Protein 4CII (pdb70)

B-factor: mean 51.67, std 24.09, range [17.94, 152.28]

Radius of gyration: 44.91 Å; Cα contacts (8 Å, |Δi|>4): 65; chains: 1; bounding box: 32×26×159 Å

Organism: Helicobacter pylori (strain ATCC 700392 / 26695) (NCBI:txid85962)

Sequence (180 aa):
GEEDALNIKKAAIALRGDLALLKANFEANELLFFISEDVIFKTYMSSPEELLLTYMKINPLDQNTAEQQCGISDKVLVLYCEGKLKIEQEKQNIRERLETSLKAYQSNIGGTASSLITASQTLVEESLKNKNFIKGIRKLMLAHNKVFLNYLEEELDALERSLEQSKRQYLQERQSSKIIVKLEH

Solvent-accessible surface area: 14602 Å² total; per-residue (Å²): 78,140,102,47,62,69,54,44,126,122,15,50,101,50,20,181,33,22,81,54,104,14,120,56,16,102,92,59,32,97,132,26,110,119,60,15,78,86,34,103,165,63,34,32,57,27,87,112,90,14,32,74,59,0,142,126,58,87,24,80,148,93,28,19,123,115,103,3,58,72,117,70,170,85,90,31,30,117,31,5,3,135,44,49,68,63,95,26,93,82,44,63,122,99,114,104,115,89,17,108,151,35,88,127,79,24,47,44,39,9,57,72,42,70,90,58,10,109,75,42,50,83,34,56,130,66,129,102,143,95,121,32,100,170,124,108,116,109,46,94,58,146,73,131,113,76,124,104,91,96,106,67,46,112,116,152,71,121,85,98,67,107,146,78,122,72,106,112,104,116,59,61,116,97,88,72,154,132,129,192

Nearest PDB structures (foldseek):
  4cii-assembly1_A-2  TM=1.006E+00  e=3.122E-23  Helicobacter pylori 26695
  3zcj-assembly1_A  TM=6.634E-01  e=3.460E-18  Helicobacter pylori 26695
  4yvm-assembly2_B  TM=6.633E-01  e=1.668E-17  Helicobacter pylori
  4yvm-assembly1_A  TM=6.569E-01  e=5.941E-17  Helicobacter pylori
  3zcj-assembly5_E  TM=6.595E-01  e=9.640E-17  Helicobacter pylori 26695

InterPro domains:
  IPR054370 T4SS protein CagL-like [PF22450] (16-237)

Structure (mmCIF, N/CA/C/O backbone):
data_4CII
#
_entry.id   4CII
#
_cell.length_a   61.841
_cell.length_b   61.84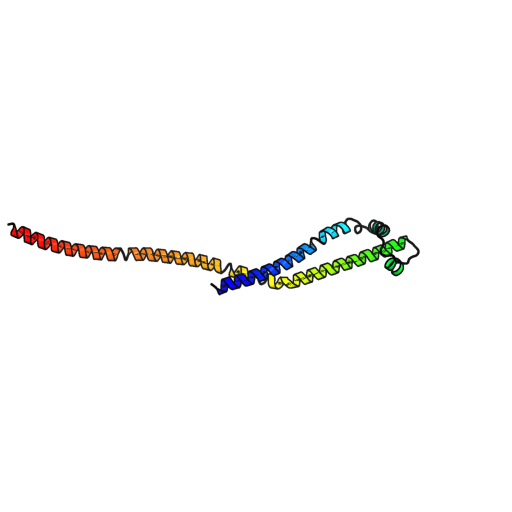1
_cell.length_c   244.499
_cell.angle_alpha   90.00
_cell.angle_beta   90.00
_cell.angle_gamma   120.00
#
_symmetry.space_group_name_H-M   'P 65 2 2'
#
loop_
_entity.id
_entity.type
_entity.pdbx_description
1 polymer 'CAG PATHOGENICITY ISLAND PROTEIN (CAG18)'
2 non-polymer (4R)-2-METHYLPENTANE-2,4-DIOL
3 water water
#
loop_
_atom_site.group_PDB
_atom_site.id
_atom_site.type_symbol
_atom_site.label_atom_id
_atom_site.label_alt_id
_atom_site.label_comp_id
_atom_site.label_asym_id
_atom_site.label_entity_id
_atom_site.label_seq_id
_atom_site.pdbx_PDB_ins_code
_atom_site.Cartn_x
_atom_site.Cartn_y
_atom_site.Cartn_z
_atom_site.occupancy
_atom_site.B_iso_or_equiv
_atom_site.auth_seq_id
_atom_site.auth_comp_id
_atom_site.auth_asym_id
_atom_site.auth_atom_id
_ato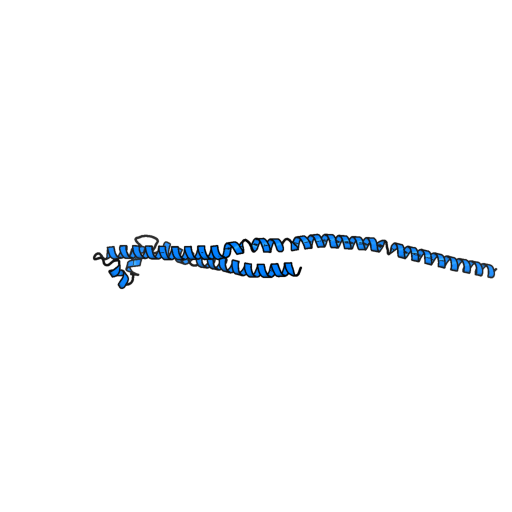m_site.pdbx_PDB_model_num
ATOM 1 N N . GLY A 1 41 ? 29.998 -22.583 48.372 1.00 101.64 61 GLY A N 1
ATOM 2 C CA . GLY A 1 41 ? 30.141 -21.165 48.651 1.00 101.78 61 GLY A CA 1
ATOM 3 C C . GLY A 1 41 ? 30.805 -20.435 47.498 1.00 94.77 61 GLY A C 1
ATOM 4 O O . GLY A 1 41 ? 30.153 -20.130 46.493 1.00 83.60 61 GLY A O 1
ATOM 5 N N . GLU A 1 42 ? 32.100 -20.151 47.653 1.00 94.45 62 GLU A N 1
ATOM 6 C CA . GLU A 1 42 ? 32.897 -19.527 46.597 1.00 92.45 62 GLU A CA 1
ATOM 7 C C . GLU A 1 42 ? 32.814 -20.329 45.298 1.00 84.90 62 GLU A C 1
ATOM 8 O O . GLU A 1 42 ? 32.493 -19.771 44.232 1.00 83.56 62 GLU A O 1
ATOM 14 N N . GLU A 1 43 ? 33.086 -21.631 45.381 1.00 78.04 63 GLU A N 1
ATOM 15 C CA . GLU A 1 43 ? 33.028 -22.502 44.198 1.00 81.51 63 GLU A CA 1
ATOM 16 C C . GLU A 1 43 ? 31.652 -22.485 43.500 1.00 78.06 63 GLU A C 1
ATOM 17 O O . GLU A 1 43 ? 31.560 -22.292 42.266 1.00 65.04 63 GLU A O 1
ATOM 23 N N . ASP A 1 44 ? 30.589 -22.668 44.286 1.00 68.53 64 ASP A N 1
ATOM 24 C CA . ASP A 1 44 ? 29.227 -22.717 43.747 1.00 69.99 64 ASP A CA 1
ATOM 25 C C . ASP A 1 44 ? 28.824 -21.406 43.052 1.00 63.03 64 ASP A C 1
ATOM 26 O O . ASP A 1 44 ? 28.214 -21.429 41.996 1.00 59.48 64 ASP A O 1
ATOM 31 N N . ALA A 1 45 ? 29.154 -20.270 43.658 1.00 65.93 65 ALA A N 1
ATOM 32 C CA . ALA A 1 45 ? 28.816 -18.972 43.082 1.00 67.41 65 ALA A CA 1
ATOM 33 C C . ALA A 1 45 ? 29.655 -18.673 41.831 1.00 71.91 65 ALA A C 1
ATOM 34 O O . ALA A 1 45 ? 29.202 -17.986 40.913 1.00 58.64 65 ALA A O 1
ATOM 36 N N . LEU A 1 46 ? 30.876 -19.204 41.802 1.00 77.64 66 LEU A N 1
ATOM 37 C CA . LEU A 1 46 ? 31.777 -19.054 40.659 1.00 69.67 66 LEU A CA 1
ATOM 38 C C . LEU A 1 46 ? 31.311 -19.935 39.495 1.00 65.73 66 LEU A C 1
ATOM 39 O O . LEU A 1 46 ? 31.313 -19.515 38.324 1.00 63.25 66 LEU A O 1
ATOM 44 N N . ASN A 1 47 ? 30.916 -21.166 39.814 1.00 60.38 67 ASN A N 1
ATOM 45 C CA . ASN A 1 47 ? 30.368 -22.057 38.795 1.00 57.76 67 ASN A CA 1
ATOM 46 C C . ASN A 1 47 ? 29.051 -21.528 38.227 1.00 49.43 67 ASN A C 1
ATOM 47 O O . ASN A 1 47 ? 28.796 -21.678 37.039 1.00 46.80 67 ASN A O 1
ATOM 52 N N . ILE A 1 48 ? 28.211 -20.923 39.070 1.00 47.54 68 ILE A N 1
ATOM 53 C CA . ILE A 1 48 ? 27.001 -20.266 38.569 1.00 47.66 68 ILE A CA 1
ATOM 54 C C . ILE A 1 48 ? 27.354 -19.108 37.591 1.00 42.94 68 ILE A C 1
ATOM 55 O O . ILE A 1 48 ? 26.689 -18.932 36.579 1.00 41.07 68 ILE A O 1
ATOM 60 N N . LYS A 1 49 ? 28.420 -18.361 37.866 1.00 51.34 69 LYS A N 1
ATOM 61 C CA . LYS A 1 49 ? 28.804 -17.215 37.041 1.00 54.76 69 LYS A CA 1
ATOM 62 C C . LYS A 1 49 ? 29.366 -17.627 35.669 1.00 46.31 69 LYS A C 1
ATOM 63 O O . LYS A 1 49 ? 29.023 -17.034 34.643 1.00 44.08 69 LYS A O 1
ATOM 69 N N . LYS A 1 50 ? 30.228 -18.642 35.660 1.00 46.33 70 LYS A N 1
ATOM 70 C CA . LYS A 1 50 ? 30.771 -19.188 34.417 1.00 49.34 70 LYS A CA 1
ATOM 71 C C . LYS A 1 50 ? 29.659 -19.772 33.548 1.00 41.92 70 LYS A C 1
ATOM 72 O O . LYS A 1 50 ? 29.610 -19.533 32.352 1.00 45.09 70 LYS A O 1
ATOM 78 N N . ALA A 1 51 ? 28.774 -20.552 34.165 1.00 39.80 71 ALA A N 1
ATOM 79 C CA . ALA A 1 51 ? 27.694 -21.205 33.437 1.00 37.79 71 ALA A CA 1
ATOM 80 C C . ALA A 1 51 ? 26.689 -20.195 32.884 1.00 38.19 71 ALA A C 1
ATOM 81 O O . ALA A 1 51 ? 26.252 -20.322 31.739 1.00 31.51 71 ALA A O 1
ATOM 83 N N . ALA A 1 52 ? 26.354 -19.177 33.680 1.00 35.95 72 ALA A N 1
ATOM 84 C CA . ALA A 1 52 ? 25.427 -18.119 33.245 1.00 32.52 72 ALA A CA 1
ATOM 85 C C . ALA A 1 52 ? 25.911 -17.389 31.978 1.00 29.34 72 ALA A C 1
ATOM 86 O O . ALA A 1 52 ? 25.138 -17.144 31.056 1.00 33.79 72 ALA A O 1
ATOM 88 N N . ILE A 1 53 ? 27.188 -17.037 31.948 1.00 35.80 73 ILE A N 1
ATOM 89 C CA . ILE A 1 53 ? 27.741 -16.259 30.853 1.00 38.47 73 ILE A CA 1
ATOM 90 C C . ILE A 1 53 ? 27.865 -17.128 29.597 1.00 36.27 73 ILE A C 1
ATOM 91 O O . ILE A 1 53 ? 27.564 -16.680 28.487 1.00 36.74 73 ILE A O 1
ATOM 96 N N . ALA A 1 54 ? 28.277 -18.383 29.773 1.00 30.49 74 ALA A N 1
ATOM 97 C CA . ALA A 1 54 ? 28.347 -19.294 28.636 1.00 28.95 74 ALA A CA 1
ATOM 98 C C . ALA A 1 54 ? 26.938 -19.520 28.125 1.00 32.90 74 ALA A C 1
ATOM 99 O O . ALA A 1 54 ? 26.705 -19.569 26.924 1.00 27.91 74 ALA A O 1
ATOM 101 N N . LEU A 1 55 ? 25.983 -19.627 29.042 1.00 27.56 75 LEU A N 1
ATOM 102 C CA . LEU A 1 55 ? 24.618 -19.939 28.654 1.00 23.08 75 LEU A CA 1
ATOM 103 C C . LEU A 1 55 ? 23.986 -18.744 27.948 1.00 21.26 75 LEU A C 1
ATOM 104 O O . LEU A 1 55 ? 23.256 -18.913 26.988 1.00 24.75 75 LEU A O 1
ATOM 109 N N . ARG A 1 56 ? 24.282 -17.534 28.419 1.00 21.76 76 ARG A N 1
ATOM 110 C CA . ARG A 1 56 ? 23.798 -16.334 27.773 1.00 27.69 76 ARG A CA 1
ATOM 111 C C . ARG A 1 56 ? 24.281 -16.259 26.298 1.00 25.99 76 ARG A C 1
ATOM 112 O O . ARG A 1 56 ? 23.506 -15.900 25.416 1.00 28.11 76 ARG A O 1
ATOM 120 N N . GLY A 1 57 ? 25.560 -16.581 26.058 1.00 26.91 77 GLY A N 1
ATOM 121 C CA . GLY A 1 57 ? 26.116 -16.636 24.711 1.00 24.65 77 GLY A CA 1
ATOM 122 C C . GLY A 1 57 ? 25.370 -17.654 23.855 1.00 25.67 77 GLY A C 1
ATOM 123 O O . GLY A 1 57 ? 24.922 -17.340 22.742 1.00 27.77 77 GLY A O 1
ATOM 124 N N . ASP A 1 58 ? 25.226 -18.876 24.373 1.00 20.40 78 ASP A N 1
ATOM 125 C CA . ASP A 1 58 ? 24.483 -19.924 23.681 1.00 20.76 78 ASP A CA 1
ATOM 126 C C . ASP A 1 58 ? 23.091 -19.463 23.292 1.00 27.66 78 ASP A C 1
ATOM 127 O O . ASP A 1 58 ? 22.652 -19.717 22.171 1.00 19.14 78 ASP A O 1
ATOM 132 N N . LEU A 1 59 ? 22.360 -18.857 24.230 1.00 20.07 79 LEU A N 1
ATOM 133 C CA . LEU A 1 59 ? 20.976 -18.477 23.949 1.00 23.27 79 LEU A CA 1
ATOM 134 C C . LEU A 1 59 ? 20.894 -17.313 22.960 1.00 24.04 79 LEU A C 1
ATOM 135 O O . LEU A 1 59 ? 19.981 -17.241 22.145 1.00 24.29 79 LEU A O 1
ATOM 140 N N . ALA A 1 60 ? 21.862 -16.409 23.043 1.00 22.44 80 ALA A N 1
ATOM 141 C CA . ALA A 1 60 ? 21.958 -15.296 22.126 1.00 25.93 80 ALA A CA 1
ATOM 142 C C . ALA A 1 60 ? 22.170 -15.825 20.694 1.00 23.57 80 ALA A C 1
ATOM 143 O O . ALA A 1 60 ? 21.580 -15.301 19.754 1.00 23.20 80 ALA A O 1
ATOM 145 N N . LEU A 1 61 ? 22.979 -16.878 20.538 1.00 22.92 81 LEU A N 1
ATOM 146 C CA . LEU A 1 61 ? 23.228 -17.459 19.211 1.00 22.07 81 LEU A CA 1
ATOM 147 C C . LEU A 1 61 ? 21.997 -18.180 18.669 1.00 26.41 81 LEU A C 1
ATOM 148 O O . LEU A 1 61 ? 21.670 -18.055 17.487 1.00 20.91 81 LEU A O 1
ATOM 153 N N . LEU A 1 62 ? 21.331 -18.960 19.514 1.00 23.37 82 LEU A N 1
ATOM 154 C CA . LEU A 1 62 ? 20.092 -19.630 19.123 1.00 25.54 82 LEU A CA 1
ATOM 155 C C . LEU A 1 62 ? 19.018 -18.630 18.712 1.00 28.45 82 LEU A C 1
ATOM 156 O O . LEU A 1 62 ? 18.368 -18.786 17.669 1.00 27.21 82 LEU A O 1
ATOM 161 N N . LYS A 1 63 ? 18.850 -17.597 19.520 1.00 22.07 83 LYS A N 1
ATOM 162 C CA . LYS A 1 63 ? 17.882 -16.555 19.238 1.00 29.19 83 LYS A CA 1
ATOM 163 C C . LYS A 1 63 ? 18.135 -15.811 17.917 1.00 24.73 83 LYS A C 1
ATOM 164 O O . LYS A 1 63 ? 17.187 -15.487 17.214 1.00 26.90 83 LYS A O 1
ATOM 170 N N . ALA A 1 64 ? 19.396 -15.492 17.631 1.00 23.81 84 ALA A N 1
ATOM 171 C CA . ALA A 1 64 ? 19.740 -14.742 16.424 1.00 30.17 84 ALA A CA 1
ATOM 172 C C . ALA A 1 64 ? 19.439 -15.597 15.195 1.00 28.31 84 ALA A C 1
ATOM 173 O O . ALA A 1 64 ? 19.175 -15.069 14.124 1.00 28.19 84 ALA A O 1
ATOM 175 N N . ASN A 1 65 ? 19.538 -16.912 15.365 1.00 22.11 85 ASN A N 1
ATOM 176 C CA . ASN A 1 65 ? 19.241 -17.850 14.307 1.00 27.34 85 ASN A CA 1
ATOM 177 C C . ASN A 1 65 ? 17.742 -17.903 14.061 1.00 29.14 85 ASN A C 1
ATOM 178 O O . ASN A 1 65 ? 17.293 -17.833 12.920 1.00 24.30 85 ASN A O 1
ATOM 183 N N . PHE A 1 66 ? 16.962 -18.004 15.132 1.00 20.26 86 PHE A N 1
ATOM 184 C CA . PHE A 1 66 ? 15.513 -17.950 15.008 1.00 24.92 86 PHE A CA 1
ATOM 185 C C . PHE A 1 66 ? 15.051 -16.644 14.372 1.00 31.29 86 PHE A C 1
ATOM 186 O O . PHE A 1 66 ? 14.174 -16.650 13.512 1.00 32.31 86 PHE A O 1
ATOM 194 N N . GLU A 1 67 ? 15.634 -15.528 14.796 1.00 23.70 87 GLU A N 1
ATOM 195 C CA . GLU A 1 67 ? 15.211 -14.218 14.308 1.00 30.39 87 GLU A CA 1
ATOM 196 C C . GLU A 1 67 ? 15.572 -14.009 12.834 1.00 25.40 87 GLU A C 1
ATOM 197 O O . GLU A 1 67 ? 14.810 -13.421 12.070 1.00 30.65 87 GLU A O 1
ATOM 203 N N . ALA A 1 68 ? 16.737 -14.506 12.442 1.00 24.67 88 ALA A N 1
ATOM 204 C CA . ALA A 1 68 ? 17.169 -14.394 11.067 1.00 33.18 88 ALA A CA 1
ATOM 205 C C . ALA A 1 68 ? 16.191 -15.213 10.201 1.00 33.99 88 ALA A C 1
ATOM 206 O O . ALA A 1 68 ? 15.823 -14.795 9.117 1.00 30.81 88 ALA A O 1
ATOM 208 N N . ASN A 1 69 ? 15.759 -16.375 10.694 1.00 31.96 89 ASN A N 1
ATOM 209 C CA . ASN A 1 69 ? 14.752 -17.161 9.991 1.00 30.29 89 ASN A CA 1
ATOM 210 C C . ASN A 1 69 ? 13.443 -16.382 9.854 1.00 35.27 89 ASN A C 1
ATOM 211 O O . ASN A 1 69 ? 12.878 -16.293 8.756 1.00 34.33 89 ASN A O 1
ATOM 216 N N . GLU A 1 70 ? 12.961 -15.813 10.957 1.00 30.77 90 GLU A N 1
ATOM 217 C CA . GLU A 1 70 ? 11.694 -15.071 10.930 1.00 36.90 90 GLU A CA 1
ATOM 218 C C . GLU A 1 70 ? 11.698 -13.905 9.951 1.00 35.35 90 GLU A C 1
ATOM 219 O O . GLU A 1 70 ? 10.697 -13.660 9.257 1.00 37.44 90 GLU A O 1
ATOM 225 N N A LEU A 1 71 ? 12.812 -13.178 9.917 0.54 42.01 91 LEU A N 1
ATOM 226 N N B LEU A 1 71 ? 12.804 -13.169 9.912 0.46 42.21 91 LEU A N 1
ATOM 227 C CA A LEU A 1 71 ? 12.990 -12.079 8.975 0.54 44.92 91 LEU A CA 1
ATOM 228 C CA B LEU A 1 71 ? 12.950 -12.078 8.956 0.46 45.06 91 LEU A CA 1
ATOM 229 C C A LEU A 1 71 ? 12.920 -12.582 7.527 0.54 43.74 91 LEU A C 1
ATOM 230 C C B LEU A 1 71 ? 12.875 -12.607 7.522 0.46 43.81 91 LEU A C 1
ATOM 231 O O A LEU A 1 71 ? 12.309 -11.947 6.674 0.54 45.92 91 LEU A O 1
ATOM 232 O O B LEU A 1 71 ? 12.214 -12.015 6.671 0.46 45.74 91 LEU A O 1
ATOM 241 N N . PHE A 1 72 ? 13.540 -13.729 7.263 1.00 40.72 92 PHE A N 1
ATOM 242 C CA . PHE A 1 72 ? 13.475 -14.362 5.945 1.00 37.72 92 PHE A CA 1
ATOM 243 C C . PHE A 1 72 ? 12.054 -14.823 5.616 1.00 38.92 92 PHE A C 1
ATOM 244 O O . PHE A 1 72 ? 11.578 -14.632 4.505 1.00 38.73 92 PHE A O 1
ATOM 252 N N . PHE A 1 73 ? 11.383 -15.438 6.585 1.00 34.40 93 PHE A N 1
ATOM 253 C CA . PHE A 1 73 ? 10.025 -15.909 6.378 1.00 34.26 93 PHE A CA 1
ATOM 254 C C . PHE A 1 73 ? 9.061 -14.773 6.006 1.00 43.81 93 PHE A C 1
ATOM 255 O O . PHE A 1 73 ? 8.107 -14.989 5.258 1.00 42.93 93 PHE A O 1
ATOM 263 N N . ILE A 1 74 ? 9.284 -13.578 6.540 1.00 44.69 94 ILE A N 1
ATOM 264 C CA . ILE A 1 74 ? 8.382 -12.459 6.266 1.00 47.23 94 ILE A CA 1
ATOM 265 C C . ILE A 1 74 ? 8.492 -12.001 4.813 1.00 49.63 94 ILE A C 1
ATOM 266 O O . ILE A 1 74 ? 7.479 -11.826 4.129 1.00 56.12 94 ILE A O 1
ATOM 271 N N . SER A 1 75 ? 9.721 -11.826 4.335 1.00 51.07 95 SER A N 1
ATOM 272 C CA . SER A 1 75 ? 9.944 -11.396 2.959 1.00 57.04 95 SER A CA 1
ATOM 273 C C . SER A 1 75 ? 9.598 -12.524 1.990 1.00 54.19 95 SER A C 1
ATOM 274 O O . SER A 1 75 ? 9.067 -12.278 0.911 1.00 56.87 95 SER A O 1
ATOM 277 N N . GLU A 1 76 ? 9.864 -13.764 2.390 1.00 45.28 96 GLU A N 1
ATOM 278 C CA . GLU A 1 76 ? 9.617 -14.889 1.505 1.00 44.69 96 GLU A CA 1
ATOM 279 C C . GLU A 1 76 ? 8.119 -15.197 1.361 1.00 46.41 96 GLU A C 1
ATOM 280 O O . GLU A 1 76 ? 7.678 -15.594 0.278 1.00 39.82 96 GLU A O 1
ATOM 286 N N . ASP A 1 77 ? 7.332 -15.002 2.422 1.00 45.88 97 ASP A N 1
ATOM 287 C CA . ASP A 1 77 ? 5.883 -15.194 2.298 1.00 44.76 97 ASP A CA 1
ATOM 288 C C . ASP A 1 77 ? 5.289 -14.226 1.263 1.00 51.53 97 ASP A C 1
ATOM 289 O O . ASP A 1 77 ? 4.380 -14.596 0.508 1.00 49.80 97 ASP A O 1
ATOM 294 N N . VAL A 1 78 ? 5.812 -12.998 1.221 1.00 51.75 98 VAL A N 1
ATOM 295 C CA . VAL A 1 78 ? 5.348 -11.989 0.274 1.00 57.79 98 VAL A CA 1
ATOM 296 C C . VAL A 1 78 ? 5.506 -12.491 -1.166 1.00 59.33 98 VAL A C 1
ATOM 297 O O . VAL A 1 78 ? 4.574 -12.405 -1.974 1.00 60.97 98 VAL A O 1
ATOM 301 N N . ILE A 1 79 ? 6.698 -13.008 -1.459 1.00 55.86 99 ILE A N 1
ATOM 302 C CA . ILE A 1 79 ? 7.055 -13.569 -2.757 1.00 54.03 99 ILE A CA 1
ATOM 303 C C . ILE A 1 79 ? 6.069 -14.662 -3.174 1.00 50.81 99 ILE A C 1
ATOM 304 O O . ILE A 1 79 ? 5.588 -14.678 -4.307 1.00 52.49 99 ILE A O 1
ATOM 309 N N . PHE A 1 80 ? 5.745 -15.553 -2.243 1.00 48.04 100 PHE A N 1
ATOM 310 C CA . PHE A 1 80 ? 4.825 -16.658 -2.514 1.00 49.85 100 PHE A CA 1
ATOM 311 C C . PHE A 1 80 ? 3.359 -16.236 -2.666 1.00 54.16 100 PHE A C 1
ATOM 312 O O . PHE A 1 80 ? 2.530 -17.008 -3.157 1.00 56.39 100 PHE A O 1
ATOM 320 N N . LYS A 1 81 ? 3.045 -15.010 -2.252 1.00 52.62 101 LYS A N 1
ATOM 321 C CA . LYS A 1 81 ? 1.701 -14.468 -2.441 1.00 57.95 101 LYS A CA 1
ATOM 322 C C . LYS A 1 81 ? 1.627 -13.602 -3.689 1.00 57.46 101 LYS A C 1
ATOM 323 O O . LYS A 1 81 ? 0.543 -13.220 -4.119 1.00 64.59 101 LYS A O 1
ATOM 329 N N . THR A 1 82 ? 2.786 -13.284 -4.261 1.00 57.54 102 THR A N 1
ATOM 330 C CA . THR A 1 82 ? 2.837 -12.481 -5.481 1.00 61.75 102 THR A CA 1
ATOM 331 C C . THR A 1 82 ? 3.375 -13.287 -6.659 1.00 57.54 102 THR A C 1
ATOM 332 O O . THR A 1 82 ? 2.681 -14.176 -7.167 1.00 61.10 102 THR A O 1
ATOM 336 N N . TYR A 1 83 ? 4.602 -13.002 -7.092 1.00 53.39 103 TYR A N 1
ATOM 337 C CA . TYR A 1 83 ? 5.072 -13.572 -8.365 1.00 56.05 103 TYR A CA 1
ATOM 338 C C . TYR A 1 83 ? 5.410 -15.068 -8.337 1.00 54.68 103 TYR A C 1
ATOM 339 O O . TYR A 1 83 ? 5.591 -15.677 -9.390 1.00 52.17 103 TYR A O 1
ATOM 348 N N . MET A 1 84 ? 5.475 -15.669 -7.150 1.00 50.39 104 MET A N 1
ATOM 349 C CA . MET A 1 84 ? 5.643 -17.113 -7.083 1.00 43.13 104 MET A CA 1
ATOM 350 C C . MET A 1 84 ? 4.322 -17.818 -6.740 1.00 43.26 104 MET A C 1
ATOM 351 O O . MET A 1 84 ? 4.322 -18.994 -6.396 1.00 44.51 104 MET A O 1
ATOM 356 N N . SER A 1 85 ? 3.200 -17.111 -6.837 1.00 45.16 105 SER A N 1
ATOM 357 C CA . SER A 1 85 ? 1.912 -17.703 -6.470 1.00 51.15 105 SER A CA 1
ATOM 358 C C . SER A 1 85 ? 1.231 -18.429 -7.635 1.00 50.27 105 SER A C 1
ATOM 359 O O . SER A 1 85 ? 0.303 -19.206 -7.421 1.00 52.05 105 SER A O 1
ATOM 362 N N . SER A 1 86 ? 1.688 -18.177 -8.859 1.00 47.04 106 SER A N 1
ATOM 363 C CA . SER A 1 86 ? 1.140 -18.862 -10.038 1.00 48.32 106 SER A CA 1
ATOM 364 C C . SER A 1 86 ? 2.052 -18.696 -11.250 1.00 46.62 106 SER A C 1
ATOM 365 O O . SER A 1 86 ? 2.802 -17.719 -11.322 1.00 46.02 106 SER A O 1
ATOM 368 N N . PRO A 1 87 ? 1.979 -19.638 -12.220 1.00 41.47 107 PRO A N 1
ATOM 369 C CA . PRO A 1 87 ? 2.788 -19.522 -13.440 1.00 44.37 107 PRO A CA 1
ATOM 370 C C . PRO A 1 87 ? 2.515 -18.205 -14.156 1.00 49.44 107 PRO A C 1
ATOM 371 O O . PRO A 1 87 ? 3.422 -17.617 -14.763 1.00 47.69 107 PRO A O 1
ATOM 375 N N A GLU A 1 88 ? 1.266 -17.745 -14.096 0.52 52.91 108 GLU A N 1
ATOM 376 N N B GLU A 1 88 ? 1.263 -17.763 -14.075 0.48 52.90 108 GLU A N 1
ATOM 377 C CA A GLU A 1 88 ? 0.862 -16.509 -14.766 0.52 57.65 108 GLU A CA 1
ATOM 378 C CA B GLU A 1 88 ? 0.794 -16.533 -14.704 0.48 58.14 108 GLU A CA 1
ATOM 379 C C A GLU A 1 88 ? 1.596 -15.289 -14.204 0.52 56.68 108 GLU A C 1
ATOM 380 C C B GLU A 1 88 ? 1.556 -15.307 -14.200 0.48 57.02 108 GLU A C 1
ATOM 381 O O A GLU A 1 88 ? 2.142 -14.480 -14.958 0.52 56.52 108 GLU A O 1
ATOM 382 O O B GLU A 1 88 ? 2.085 -14.520 -14.987 0.48 56.54 108 GLU A O 1
ATOM 393 N N . LEU A 1 89 ? 1.598 -15.154 -12.881 1.00 54.67 109 LEU A N 1
ATOM 394 C CA . LEU A 1 89 ? 2.256 -14.018 -12.242 1.00 61.66 109 LEU A CA 1
ATOM 395 C C . LEU A 1 89 ? 3.785 -14.118 -12.319 1.00 58.58 109 LEU A C 1
ATOM 396 O O . LEU A 1 89 ? 4.475 -13.093 -12.376 1.00 61.16 109 LEU A O 1
ATOM 401 N N . LEU A 1 90 ? 4.306 -15.345 -12.342 1.00 52.50 110 LEU A N 1
ATOM 402 C CA . LEU A 1 90 ? 5.737 -15.560 -12.549 1.00 48.39 110 LEU A CA 1
ATOM 403 C C . LEU A 1 90 ? 6.175 -15.093 -13.943 1.00 52.64 110 LEU A C 1
ATOM 404 O O . LEU A 1 90 ? 7.145 -14.347 -14.082 1.00 50.03 110 LEU A O 1
ATOM 409 N N . LEU A 1 91 ? 5.457 -15.536 -14.973 1.00 50.10 111 LEU A N 1
ATOM 410 C CA . LEU A 1 91 ? 5.767 -15.150 -16.345 1.00 53.74 111 LEU A CA 1
ATOM 411 C C . LEU A 1 91 ? 5.683 -13.631 -16.522 1.00 57.80 111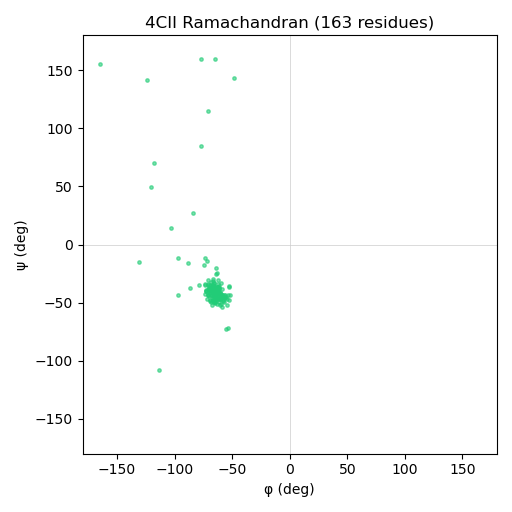 LEU A C 1
ATOM 412 O O . LEU A 1 91 ? 6.546 -13.027 -17.160 1.00 55.07 111 LEU A O 1
ATOM 417 N N . THR A 1 92 ? 4.642 -13.023 -15.954 1.00 60.06 112 THR A N 1
ATOM 418 C CA . THR A 1 92 ? 4.456 -11.572 -15.996 1.00 65.73 112 THR A CA 1
ATOM 419 C C . THR A 1 92 ? 5.641 -10.871 -15.335 1.00 65.32 112 THR A C 1
ATOM 420 O O . THR A 1 92 ? 6.150 -9.872 -15.841 1.00 66.39 112 THR A O 1
ATOM 424 N N . TYR A 1 93 ? 6.077 -11.408 -14.203 1.00 62.15 113 TYR A N 1
ATOM 425 C CA . TYR A 1 93 ? 7.202 -10.847 -13.468 1.00 62.06 113 TYR A CA 1
ATOM 426 C C . TYR A 1 93 ? 8.502 -10.965 -14.259 1.00 61.01 113 TYR A C 1
ATOM 427 O O . TYR A 1 93 ? 9.332 -10.051 -14.234 1.00 61.65 113 TYR A O 1
ATOM 436 N N . MET A 1 94 ? 8.678 -12.085 -14.957 1.00 56.23 114 MET A N 1
ATOM 437 C CA . MET A 1 94 ? 9.912 -12.338 -15.692 1.00 58.14 114 MET A CA 1
ATOM 438 C C . MET A 1 94 ? 10.003 -11.506 -16.980 1.00 69.55 114 MET A C 1
ATOM 439 O O . MET A 1 94 ? 11.082 -11.362 -17.560 1.00 78.03 114 MET A O 1
ATOM 444 N N . LYS A 1 95 ? 8.871 -10.976 -17.432 1.00 68.79 115 LYS A N 1
ATOM 445 C CA . LYS A 1 95 ? 8.859 -10.128 -18.619 1.00 68.40 115 LYS A CA 1
ATOM 446 C C . LYS A 1 95 ? 9.339 -8.736 -18.227 1.00 78.73 115 LYS A C 1
ATOM 447 O O . LYS A 1 95 ? 10.034 -8.067 -18.998 1.00 85.33 115 LYS A O 1
ATOM 453 N N . ILE A 1 96 ? 8.979 -8.330 -17.008 1.00 78.88 116 ILE A N 1
ATOM 454 C CA . ILE A 1 96 ? 9.277 -7.003 -16.468 1.00 78.02 116 ILE A CA 1
ATOM 455 C C . ILE A 1 96 ? 10.658 -7.000 -15.822 1.00 82.21 116 ILE A C 1
ATOM 456 O O . ILE A 1 96 ? 11.406 -6.023 -15.908 1.00 89.02 116 ILE A O 1
ATOM 461 N N . ASN A 1 97 ? 10.990 -8.112 -15.176 1.00 83.63 117 ASN A N 1
ATOM 462 C CA . ASN A 1 97 ? 12.264 -8.263 -14.491 1.00 80.90 117 ASN A CA 1
ATOM 463 C C . ASN A 1 97 ? 13.080 -9.400 -15.111 1.00 79.35 117 ASN A C 1
ATOM 464 O O . ASN A 1 97 ? 13.255 -10.449 -14.479 1.00 74.48 117 ASN A O 1
ATOM 469 N N . PRO A 1 98 ? 13.581 -9.201 -16.349 1.00 81.49 118 PRO A N 1
ATOM 470 C CA . PRO A 1 98 ? 14.296 -10.284 -17.038 1.00 84.64 118 PRO A CA 1
ATOM 471 C C . PRO A 1 98 ? 15.588 -10.654 -16.323 1.00 91.83 118 PRO A C 1
ATOM 472 O O . PRO A 1 98 ? 16.095 -9.859 -15.534 1.00 100.35 118 PRO A O 1
ATOM 476 N N . LEU A 1 99 ? 16.110 -11.847 -16.585 1.00 95.66 119 LEU A N 1
ATOM 477 C CA . LEU A 1 99 ? 17.441 -12.192 -16.110 1.00 100.56 119 LEU A CA 1
ATOM 478 C C . LEU A 1 99 ? 18.441 -11.496 -17.026 1.00 112.30 119 LEU A C 1
ATOM 479 O O . LEU A 1 99 ? 18.090 -11.115 -18.147 1.00 119.36 119 LEU A O 1
ATOM 484 N N . ASP A 1 100 ? 19.675 -11.331 -16.545 1.00 116.19 120 ASP A N 1
ATOM 485 C CA . ASP A 1 100 ? 20.740 -10.643 -17.288 1.00 121.41 120 ASP A CA 1
ATOM 486 C C . ASP A 1 100 ? 20.883 -11.127 -18.733 1.00 122.85 120 ASP A C 1
ATOM 487 O O . ASP A 1 100 ? 20.701 -12.310 -19.017 1.00 121.81 120 ASP A O 1
ATOM 492 N N . GLN A 1 101 ? 21.194 -10.199 -19.636 1.00 125.07 121 GLN A N 1
ATOM 493 C CA . GLN A 1 101 ? 21.371 -10.509 -21.055 1.00 124.08 121 GLN A CA 1
ATOM 494 C C . GLN A 1 101 ? 22.364 -11.652 -21.270 1.00 129.91 121 GLN A C 1
ATOM 495 O O . GLN A 1 101 ? 22.185 -12.472 -22.172 1.00 130.06 121 GLN A O 1
ATOM 501 N N . ASN A 1 102 ? 23.402 -11.699 -20.436 1.00 136.78 122 ASN A N 1
ATOM 502 C CA . ASN A 1 102 ? 24.375 -12.790 -20.453 1.00 141.86 122 ASN A CA 1
ATOM 503 C C . ASN A 1 102 ? 23.697 -14.158 -20.291 1.00 135.49 122 ASN A C 1
ATOM 504 O O . ASN A 1 102 ? 23.589 -14.911 -21.259 1.00 136.21 122 ASN A O 1
ATOM 509 N N . THR A 1 103 ? 23.229 -14.456 -19.078 1.00 127.73 123 THR A N 1
ATOM 510 C CA . THR A 1 103 ? 22.524 -15.710 -18.777 1.00 116.88 123 THR A CA 1
ATOM 511 C C . THR A 1 103 ? 21.337 -15.992 -19.717 1.00 109.21 123 THR A C 1
ATOM 512 O O . THR A 1 103 ? 21.077 -17.147 -20.072 1.00 107.45 123 THR A O 1
ATOM 516 N N . ALA A 1 104 ? 20.639 -14.933 -20.129 1.00 104.62 124 ALA A N 1
ATOM 517 C CA . ALA A 1 104 ? 19.472 -15.054 -21.006 1.00 100.50 124 ALA A CA 1
ATOM 518 C C . ALA A 1 104 ? 19.771 -15.848 -22.281 1.00 109.25 124 ALA A C 1
ATOM 519 O O . ALA A 1 104 ? 19.316 -16.982 -22.418 1.00 110.27 124 ALA A O 1
ATOM 521 N N . GLU A 1 105 ? 20.538 -15.269 -23.202 1.00 115.38 125 GLU A N 1
ATOM 522 C CA . GLU A 1 105 ? 20.948 -15.988 -24.410 1.00 120.76 125 GLU A CA 1
ATOM 523 C C . GLU A 1 105 ? 21.828 -17.210 -24.100 1.00 115.60 125 GLU A C 1
ATOM 524 O O . GLU A 1 105 ? 21.890 -18.151 -24.893 1.00 117.51 125 GLU A O 1
ATOM 530 N N . GLN A 1 106 ? 22.499 -17.188 -22.950 1.00 114.03 126 GLN A N 1
ATOM 531 C CA . GLN A 1 106 ? 23.342 -18.304 -22.512 1.00 113.20 126 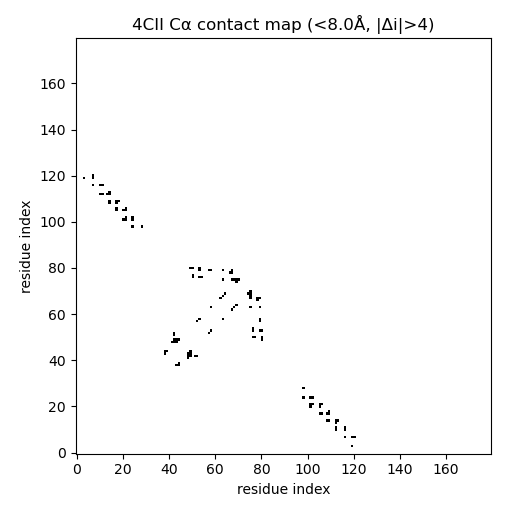GLN A CA 1
ATOM 532 C C . GLN A 1 106 ? 22.514 -19.542 -22.163 1.00 108.09 126 GLN A C 1
ATOM 533 O O . GLN A 1 106 ? 22.814 -20.641 -22.627 1.00 112.26 126 GLN A O 1
ATOM 539 N N . GLN A 1 107 ? 21.473 -19.359 -21.351 1.00 98.71 127 GLN A N 1
ATOM 540 C CA . GLN A 1 107 ? 20.616 -20.471 -20.935 1.00 99.24 127 GLN A CA 1
ATOM 541 C C . GLN A 1 107 ? 19.334 -20.611 -21.766 1.00 99.57 127 GLN A C 1
ATOM 542 O O . GLN A 1 107 ? 18.941 -21.720 -22.138 1.00 101.58 127 GLN A O 1
ATOM 548 N N . CYS A 1 108 ? 18.680 -19.487 -22.043 1.00 92.83 128 CYS A N 1
ATOM 549 C CA . CYS A 1 108 ? 17.389 -19.499 -22.721 1.00 82.94 128 CYS A CA 1
ATOM 550 C C . CYS A 1 108 ? 17.445 -18.718 -24.034 1.00 86.46 128 CYS A C 1
ATOM 551 O O . CYS A 1 108 ? 16.601 -17.853 -24.289 1.00 82.75 128 CYS A O 1
ATOM 554 N N . GLY A 1 109 ? 18.450 -19.013 -24.855 1.00 88.34 129 GLY A N 1
ATOM 555 C CA . GLY A 1 109 ? 18.530 -18.439 -26.184 1.00 93.58 129 GLY A CA 1
ATOM 556 C C . GLY A 1 109 ? 17.557 -19.158 -27.098 1.00 96.27 129 GLY A C 1
ATOM 557 O O . GLY A 1 109 ? 17.929 -20.097 -27.802 1.00 102.46 129 GLY A O 1
ATOM 558 N N . ILE A 1 110 ? 16.303 -18.716 -27.079 1.00 93.16 130 ILE A N 1
ATOM 559 C CA . ILE A 1 110 ? 15.213 -19.388 -27.790 1.00 85.85 130 ILE A CA 1
ATOM 560 C C . ILE A 1 110 ? 14.549 -18.394 -28.740 1.00 86.33 130 ILE A C 1
ATOM 561 O O . ILE A 1 110 ? 14.406 -17.215 -28.399 1.00 85.39 130 ILE A O 1
ATOM 566 N N . SER A 1 111 ? 14.167 -18.853 -29.934 1.00 89.73 131 SER A N 1
ATOM 567 C CA . SER A 1 111 ? 13.499 -17.987 -30.900 1.00 93.37 131 SER A CA 1
ATOM 568 C C . SER A 1 111 ? 12.187 -17.460 -30.327 1.00 87.22 131 SER A C 1
ATOM 569 O O . SER A 1 111 ? 11.943 -16.249 -30.335 1.00 90.42 131 SER A O 1
ATOM 572 N N . ASP A 1 112 ? 11.348 -18.369 -29.830 1.00 79.56 132 ASP A N 1
ATOM 573 C CA . ASP A 1 112 ? 10.033 -17.983 -29.329 1.00 73.28 132 ASP A CA 1
ATOM 574 C C . ASP A 1 112 ? 10.186 -17.214 -28.013 1.00 70.47 132 ASP A C 1
ATOM 575 O O . ASP A 1 112 ? 10.627 -17.769 -26.989 1.00 68.17 132 ASP A O 1
ATOM 580 N N . LYS A 1 113 ? 9.810 -15.936 -28.049 1.00 71.01 133 LYS A N 1
ATOM 581 C CA . LYS A 1 113 ? 9.983 -15.034 -26.909 1.00 69.52 133 LYS A CA 1
ATOM 582 C C . LYS A 1 113 ? 9.156 -15.454 -25.699 1.00 68.00 133 LYS A C 1
ATOM 583 O O . LYS A 1 113 ? 9.491 -15.105 -24.575 1.00 68.44 133 LYS A O 1
ATOM 589 N N . VAL A 1 114 ? 8.062 -16.171 -25.934 1.00 65.51 134 VAL A N 1
ATOM 590 C CA . VAL A 1 114 ? 7.238 -16.674 -24.844 1.00 60.70 134 VAL A CA 1
ATOM 591 C C . VAL A 1 114 ? 7.961 -17.817 -24.154 1.00 58.92 134 VAL A C 1
ATOM 592 O O . VAL A 1 114 ? 7.924 -17.936 -22.929 1.00 61.89 134 VAL A O 1
ATOM 596 N N . LEU A 1 115 ? 8.625 -18.651 -24.945 1.00 66.68 135 LEU A N 1
ATOM 597 C CA . LEU A 1 115 ? 9.359 -19.774 -24.400 1.00 59.94 135 LEU A CA 1
ATOM 598 C C . LEU A 1 115 ? 10.542 -19.282 -23.553 1.00 64.73 135 LEU A C 1
ATOM 599 O O . LEU A 1 115 ? 10.877 -19.908 -22.536 1.00 60.84 135 LEU A O 1
ATOM 604 N N . VAL A 1 116 ? 11.137 -18.151 -23.953 1.00 61.29 136 VAL A N 1
ATOM 605 C CA . VAL A 1 116 ? 12.172 -17.497 -23.148 1.00 61.06 136 VAL A CA 1
ATOM 606 C C . VAL A 1 116 ? 11.651 -17.171 -21.743 1.00 57.44 136 VAL A C 1
ATOM 607 O O . VAL A 1 116 ? 12.356 -17.386 -20.762 1.00 59.00 136 VAL A O 1
ATOM 611 N N . LEU A 1 117 ? 10.423 -16.658 -21.652 1.00 59.08 137 LEU A N 1
ATOM 612 C CA . LEU A 1 117 ? 9.793 -16.352 -20.363 1.00 56.35 137 LEU A CA 1
ATOM 613 C C . LEU A 1 117 ? 9.644 -17.590 -19.485 1.00 60.54 137 LEU A C 1
ATOM 614 O O . LEU A 1 117 ? 9.861 -17.526 -18.255 1.00 57.74 137 LEU A O 1
ATOM 619 N N . TYR A 1 118 ? 9.251 -18.703 -20.106 1.00 50.91 138 TYR A N 1
ATOM 620 C CA . TYR A 1 118 ? 9.101 -19.972 -19.392 1.00 48.99 138 TYR A CA 1
ATOM 621 C C . TYR A 1 118 ? 10.450 -20.463 -18.895 1.00 50.13 138 TYR A C 1
ATOM 622 O O . TYR A 1 118 ? 10.571 -20.962 -17.766 1.00 46.75 138 TYR A O 1
ATOM 631 N N . CYS A 1 119 ? 11.451 -20.343 -19.762 1.00 51.69 139 CYS A N 1
ATOM 632 C CA . CYS A 1 119 ? 12.786 -20.811 -19.448 1.00 53.50 139 CYS A CA 1
ATOM 633 C C . CYS A 1 119 ? 13.382 -19.995 -18.310 1.00 50.91 139 CYS A C 1
ATOM 634 O O . CYS A 1 119 ? 13.934 -20.554 -17.344 1.00 54.94 139 CYS A O 1
ATOM 637 N N . GLU A 1 120 ? 13.236 -18.675 -18.401 1.00 51.32 140 GLU A N 1
ATOM 638 C CA . GLU A 1 120 ? 13.712 -17.785 -17.341 1.00 50.19 140 GLU A CA 1
ATOM 639 C C . GLU A 1 120 ? 12.920 -17.996 -16.065 1.00 48.85 140 GLU A C 1
ATOM 640 O O . GLU A 1 120 ? 13.452 -17.855 -14.962 1.00 45.16 140 GLU A O 1
ATOM 646 N N . GLY A 1 121 ? 11.635 -18.299 -16.219 1.00 46.27 141 GLY A N 1
ATOM 647 C CA . GLY A 1 121 ? 10.793 -18.594 -15.070 1.00 46.80 141 GLY A CA 1
ATOM 648 C C . GLY A 1 121 ? 11.289 -19.817 -14.324 1.00 48.26 141 GLY A C 1
ATOM 649 O O . GLY A 1 121 ? 11.288 -19.847 -13.079 1.00 44.16 141 GLY A O 1
ATOM 650 N N . LYS A 1 122 ? 11.695 -20.842 -15.072 1.00 50.86 142 LYS A N 1
ATOM 651 C CA . LYS A 1 122 ? 12.221 -22.066 -14.462 1.00 44.90 142 LYS A CA 1
ATOM 652 C C . LYS A 1 122 ? 13.534 -21.824 -13.722 1.00 48.66 142 LYS A C 1
ATOM 653 O O . LYS A 1 122 ? 13.725 -22.317 -12.583 1.00 44.48 142 LYS A O 1
ATOM 659 N N . LEU A 1 123 ? 14.427 -21.049 -14.338 1.00 44.03 143 LEU A N 1
ATOM 660 C CA . LEU A 1 123 ? 15.698 -20.723 -13.701 1.00 49.47 143 LEU A CA 1
ATOM 661 C C . LEU A 1 123 ? 15.495 -19.929 -12.406 1.00 47.66 143 LEU A C 1
ATOM 662 O O . LEU A 1 123 ? 16.202 -20.142 -11.420 1.00 49.28 143 LEU A O 1
ATOM 667 N N . LYS A 1 124 ? 14.531 -19.011 -12.423 1.00 47.64 144 LYS A N 1
ATOM 668 C CA . LYS A 1 124 ? 14.202 -18.197 -11.259 1.00 44.35 144 LYS A CA 1
ATOM 669 C C . LYS A 1 124 ? 13.709 -19.081 -10.123 1.00 41.37 144 LYS A C 1
ATOM 670 O O . LYS A 1 124 ? 14.020 -18.834 -8.973 1.00 38.96 144 LYS A O 1
ATOM 676 N N . ILE A 1 125 ? 12.929 -20.106 -10.451 1.00 39.31 145 ILE A N 1
ATOM 677 C CA . ILE A 1 125 ? 12.471 -21.061 -9.445 1.00 36.78 145 ILE A CA 1
ATOM 678 C C . ILE A 1 125 ? 13.644 -21.865 -8.859 1.00 41.01 145 ILE A C 1
ATOM 679 O O . ILE A 1 125 ? 13.741 -22.071 -7.630 1.00 36.10 145 ILE A O 1
ATOM 684 N N . GLU A 1 126 ? 14.540 -22.305 -9.736 1.00 40.00 146 GLU A N 1
ATOM 685 C CA . GLU A 1 126 ? 15.705 -23.078 -9.322 1.00 44.09 146 GLU A CA 1
ATOM 686 C C . GLU A 1 126 ? 16.640 -22.291 -8.423 1.00 41.15 146 GLU A C 1
ATOM 687 O O . GLU A 1 126 ? 17.159 -22.845 -7.440 1.00 39.65 146 GLU A O 1
ATOM 693 N N . GLN A 1 127 ? 16.852 -21.011 -8.749 1.00 36.97 147 GLN A N 1
ATOM 694 C CA . GLN A 1 127 ? 17.664 -20.134 -7.900 1.00 41.59 147 GLN A CA 1
ATOM 695 C C . GLN A 1 127 ? 17.024 -19.942 -6.517 1.00 40.18 147 GLN A C 1
ATOM 696 O O . GLN A 1 127 ? 17.722 -19.851 -5.503 1.00 40.45 147 GLN A O 1
ATOM 702 N N . GLU A 1 128 ? 15.698 -19.865 -6.484 1.00 38.69 148 GLU A N 1
ATOM 703 C CA . GLU A 1 128 ? 14.987 -19.717 -5.213 1.00 39.24 148 GLU A CA 1
ATOM 704 C C . GLU A 1 128 ? 15.082 -20.974 -4.359 1.00 38.64 148 GLU A C 1
ATOM 705 O O . GLU A 1 128 ? 15.212 -20.890 -3.136 1.00 34.75 148 GLU A O 1
ATOM 711 N N . LYS A 1 129 ? 15.005 -22.148 -4.984 1.00 34.31 149 LYS A N 1
ATOM 712 C CA . LYS A 1 129 ? 15.152 -23.389 -4.217 1.00 34.93 149 LYS A CA 1
ATOM 713 C C . LYS A 1 129 ? 16.535 -23.415 -3.576 1.00 32.77 149 LYS A C 1
ATOM 714 O O . LYS A 1 129 ? 16.676 -23.811 -2.421 1.00 31.93 149 LYS A O 1
ATOM 720 N N . GLN A 1 130 ? 17.553 -22.990 -4.329 1.00 33.28 150 GLN A N 1
ATOM 721 C CA . GLN A 1 130 ? 18.922 -22.936 -3.795 1.00 42.58 150 GLN A CA 1
ATOM 722 C C . GLN A 1 130 ? 19.073 -21.946 -2.656 1.00 36.38 150 GLN A C 1
ATOM 723 O O . GLN A 1 130 ? 19.759 -22.228 -1.670 1.00 36.43 150 GLN A O 1
ATOM 729 N N . ASN A 1 131 ? 18.457 -20.777 -2.808 1.00 38.30 151 ASN A N 1
ATOM 730 C CA . ASN A 1 131 ? 18.444 -19.771 -1.755 1.00 36.14 151 ASN A CA 1
ATOM 731 C C . ASN A 1 131 ? 17.856 -20.375 -0.478 1.00 37.57 151 ASN A C 1
ATOM 732 O O . ASN A 1 131 ? 18.396 -20.202 0.602 1.00 35.35 151 ASN A O 1
ATOM 737 N N . ILE A 1 132 ? 16.743 -21.091 -0.620 1.00 33.71 152 ILE A N 1
ATOM 738 C CA . ILE A 1 132 ? 16.067 -21.688 0.524 1.00 37.55 152 ILE A CA 1
ATOM 739 C C . ILE A 1 132 ? 16.866 -22.832 1.151 1.00 36.17 152 ILE A C 1
ATOM 740 O O . ILE A 1 132 ? 16.926 -22.943 2.384 1.00 29.09 152 ILE A O 1
ATOM 745 N N . ARG A 1 133 ? 17.464 -23.693 0.326 1.00 32.59 153 ARG A N 1
ATOM 746 C CA . ARG A 1 133 ? 18.316 -24.767 0.847 1.00 33.44 153 ARG A CA 1
ATOM 747 C C . ARG A 1 133 ? 19.495 -24.211 1.664 1.00 36.37 153 ARG A C 1
ATOM 748 O O . ARG A 1 133 ? 19.804 -24.730 2.729 1.00 37.82 153 ARG A O 1
ATOM 756 N N . GLU A 1 134 ? 20.151 -23.164 1.154 1.00 33.77 154 GLU A N 1
ATOM 757 C CA . GLU A 1 134 ? 21.320 -22.593 1.813 1.00 39.35 154 GLU A CA 1
ATOM 758 C C . GLU A 1 134 ? 20.941 -22.023 3.182 1.00 30.96 154 GLU A C 1
ATOM 759 O O . GLU A 1 134 ? 21.682 -22.172 4.123 1.00 32.89 154 GLU A O 1
ATOM 765 N N . ARG A 1 135 ? 19.794 -21.361 3.263 1.00 31.12 155 ARG A N 1
ATOM 766 C CA . ARG A 1 135 ? 19.327 -20.796 4.519 1.00 32.31 155 ARG A CA 1
ATOM 767 C C . ARG A 1 135 ? 18.914 -21.889 5.485 1.00 33.78 155 ARG A C 1
ATOM 768 O O . ARG A 1 135 ? 19.152 -21.783 6.689 1.00 30.61 155 ARG A O 1
ATOM 776 N N . LEU A 1 136 ? 18.294 -22.944 4.965 1.00 30.54 156 LEU A N 1
ATOM 777 C CA . LEU A 1 136 ? 17.912 -24.062 5.821 1.00 26.39 156 LEU A CA 1
ATOM 778 C C . LEU A 1 136 ? 19.165 -24.698 6.411 1.00 32.77 156 LEU A C 1
ATOM 779 O O . LEU A 1 136 ? 19.242 -24.947 7.613 1.00 30.63 156 LEU A O 1
ATOM 784 N N . GLU A 1 137 ? 20.153 -24.936 5.559 1.00 27.75 157 GLU A N 1
ATOM 785 C CA . GLU A 1 137 ? 21.386 -25.578 5.969 1.00 30.26 157 GLU A CA 1
ATOM 786 C C . GLU A 1 137 ? 22.150 -24.731 6.999 1.00 29.38 157 GLU A C 1
ATOM 787 O O . GLU A 1 137 ? 22.669 -25.269 7.974 1.00 30.33 157 GLU A O 1
ATOM 793 N N . THR A 1 138 ? 22.199 -23.417 6.781 1.00 27.61 158 THR A N 1
ATOM 794 C CA . THR A 1 138 ? 22.798 -22.490 7.736 1.00 32.47 158 THR A CA 1
ATOM 795 C C . THR A 1 138 ? 22.069 -22.555 9.097 1.00 29.78 158 THR A C 1
ATOM 796 O O . THR A 1 138 ? 22.699 -22.534 10.154 1.00 27.92 158 THR A O 1
ATOM 800 N N . SER A 1 139 ? 20.741 -22.650 9.059 1.00 29.56 159 SER A N 1
ATOM 801 C CA . SER A 1 139 ? 19.941 -22.717 10.274 1.00 24.98 159 SER A CA 1
ATOM 802 C C . SER A 1 139 ? 20.220 -24.005 11.049 1.00 26.55 159 SER A C 1
ATOM 803 O O . SER A 1 139 ? 20.459 -23.974 12.271 1.00 24.83 159 SER A O 1
ATOM 806 N N . LEU A 1 140 ? 20.181 -25.132 10.345 1.00 20.50 160 LEU A N 1
ATOM 807 C CA . LEU A 1 140 ? 20.477 -26.421 10.953 1.00 26.10 160 LEU A CA 1
ATOM 808 C C . LEU A 1 140 ? 21.845 -26.415 11.639 1.00 29.51 160 LEU A C 1
ATOM 809 O O . LEU A 1 140 ? 21.981 -26.887 12.763 1.00 26.59 160 LEU A O 1
ATOM 814 N N . LYS A 1 141 ? 22.845 -25.893 10.935 1.00 26.06 161 LYS A N 1
ATOM 815 C CA . LYS A 1 141 ? 24.219 -25.873 11.410 1.00 31.75 161 LYS A CA 1
ATOM 816 C C . LYS A 1 141 ? 24.368 -24.972 12.637 1.00 32.74 161 LYS A C 1
ATOM 817 O O . LYS A 1 141 ? 25.033 -25.350 13.626 1.00 29.77 161 LYS A O 1
ATOM 823 N N . ALA A 1 142 ? 23.752 -23.792 12.578 1.00 22.64 162 ALA A N 1
ATOM 824 C CA . ALA A 1 142 ? 23.801 -22.877 13.725 1.00 34.60 162 ALA A CA 1
ATOM 825 C C . ALA A 1 142 ? 23.065 -23.445 14.949 1.00 36.90 162 ALA A C 1
ATOM 826 O O . ALA A 1 142 ? 23.520 -23.307 16.077 1.00 31.21 162 ALA A O 1
ATOM 828 N N . TYR A 1 143 ? 21.924 -24.093 14.731 1.00 28.57 163 TYR A N 1
ATOM 829 C CA . TYR A 1 143 ? 21.205 -24.703 15.833 1.00 23.49 163 TYR A CA 1
ATOM 830 C C . TYR A 1 143 ? 22.022 -25.836 16.441 1.00 32.02 163 TYR A C 1
ATOM 831 O O . TYR A 1 143 ? 22.184 -25.922 17.653 1.00 33.42 163 TYR A O 1
ATOM 840 N N . GLN A 1 144 ? 22.518 -26.721 15.585 1.00 21.83 164 GLN A N 1
ATOM 841 C CA . GLN A 1 144 ? 23.301 -27.871 16.015 1.00 29.98 164 GLN A CA 1
ATOM 842 C C . GLN A 1 144 ? 24.594 -27.470 16.723 1.00 32.91 164 GLN A C 1
ATOM 843 O O . GLN A 1 144 ? 25.090 -28.195 17.589 1.00 32.80 164 GLN A O 1
ATOM 849 N N . SER A 1 145 ? 25.145 -26.329 16.329 1.00 25.43 165 SER A N 1
ATOM 850 C CA . SER A 1 145 ? 26.350 -25.785 16.957 1.00 32.13 165 SER A CA 1
ATOM 851 C C . SER A 1 145 ? 26.179 -25.395 18.426 1.00 32.47 165 SER A C 1
ATOM 852 O O . SER A 1 145 ? 27.177 -25.276 19.139 1.00 32.74 165 SER A O 1
ATOM 855 N N . ASN A 1 146 ? 24.947 -25.174 18.886 1.00 23.10 166 ASN A N 1
ATOM 856 C CA . ASN A 1 146 ? 24.767 -24.618 20.229 1.00 27.11 166 ASN A CA 1
ATOM 857 C C . ASN A 1 146 ? 23.779 -25.338 21.124 1.00 32.51 166 ASN A C 1
ATOM 858 O O . ASN A 1 146 ? 23.755 -25.104 22.349 1.00 26.19 166 ASN A O 1
ATOM 863 N N . ILE A 1 147 ? 22.958 -26.199 20.527 1.00 25.55 167 ILE A N 1
ATOM 864 C CA . ILE A 1 147 ? 21.846 -26.786 21.258 1.00 23.31 167 ILE A CA 1
ATOM 865 C C . ILE A 1 147 ? 22.294 -27.715 22.412 1.00 27.04 167 ILE A C 1
ATOM 866 O O . ILE A 1 147 ? 21.650 -27.741 23.439 1.00 25.05 167 ILE A O 1
ATOM 871 N N . GLY A 1 148 ? 23.388 -28.455 22.230 1.00 26.54 168 GLY A N 1
ATOM 872 C CA . GLY A 1 148 ? 23.859 -29.401 23.226 1.00 31.48 168 GLY A CA 1
ATOM 873 C C . GLY A 1 148 ? 24.354 -28.693 24.485 1.00 31.02 168 GLY A C 1
ATOM 874 O O . GLY A 1 148 ? 23.952 -29.037 25.588 1.00 29.47 168 GLY A O 1
ATOM 875 N N . GLY A 1 149 ? 25.252 -27.726 24.304 1.00 27.21 169 GLY A N 1
ATOM 876 C CA . GLY A 1 149 ? 25.784 -26.915 25.374 1.00 27.09 169 GLY A CA 1
ATOM 877 C C . GLY A 1 149 ? 24.670 -26.187 26.076 1.00 30.60 169 GLY A C 1
ATOM 878 O O . GLY A 1 149 ? 24.674 -26.034 27.307 1.00 25.75 169 GLY A O 1
ATOM 879 N N . THR A 1 150 ? 23.700 -25.731 25.300 1.00 23.64 170 THR A N 1
ATOM 880 C CA . THR A 1 150 ? 22.563 -25.015 25.878 1.00 26.60 170 THR A CA 1
ATOM 881 C C . THR A 1 150 ? 21.778 -25.925 26.811 1.00 29.02 170 THR A C 1
ATOM 882 O O . THR A 1 150 ? 21.511 -25.559 27.947 1.00 26.94 170 THR A O 1
ATOM 886 N N . ALA A 1 151 ? 21.403 -27.109 26.329 1.00 23.98 171 ALA A N 1
ATOM 887 C CA . ALA A 1 151 ? 20.554 -27.981 27.126 1.00 24.91 171 ALA A CA 1
ATOM 888 C C . ALA A 1 151 ? 21.288 -28.387 28.409 1.00 26.12 171 ALA A C 1
ATOM 889 O O . ALA A 1 151 ? 20.684 -28.474 29.464 1.00 27.25 171 ALA A O 1
ATOM 891 N N A SER A 1 152 ? 22.590 -28.628 28.290 0.70 23.20 172 SER A N 1
ATOM 892 N N B SER A 1 152 ? 22.592 -28.629 28.330 0.30 24.72 172 SER A N 1
ATOM 893 C CA A SER A 1 152 ? 23.390 -29.042 29.432 0.70 27.78 172 SER A CA 1
ATOM 894 C CA B SER A 1 152 ? 23.322 -29.065 29.520 0.30 26.66 172 SER A CA 1
ATOM 895 C C A SER A 1 152 ? 23.502 -27.916 30.447 0.70 24.77 172 SER A C 1
ATOM 896 C C B SER A 1 152 ? 23.577 -27.915 30.493 0.30 24.85 172 SER A C 1
ATOM 897 O O A SER A 1 152 ? 23.325 -28.138 31.633 0.70 25.71 172 SER A O 1
ATOM 898 O O B SER A 1 152 ? 23.582 -28.118 31.704 0.30 25.75 172 SER A O 1
ATOM 903 N N . LEU A 1 153 ? 23.808 -26.711 29.971 1.00 23.02 173 LEU A N 1
ATOM 904 C CA . LEU A 1 153 ? 24.007 -25.573 30.845 1.00 22.94 173 LEU A CA 1
ATOM 905 C C . LEU A 1 153 ? 22.735 -25.157 31.574 1.00 31.23 173 LEU A C 1
ATOM 906 O O . LEU A 1 153 ? 22.795 -24.755 32.745 1.00 25.14 173 LEU A O 1
ATOM 911 N N . ILE A 1 154 ? 21.603 -25.273 30.890 1.00 26.07 174 ILE A N 1
ATOM 912 C CA . ILE A 1 154 ? 20.305 -24.998 31.501 1.00 29.83 174 ILE A CA 1
ATOM 913 C C . ILE A 1 154 ? 20.134 -25.941 32.701 1.00 31.44 174 ILE A C 1
ATOM 914 O O . ILE A 1 154 ? 19.884 -25.503 33.829 1.00 29.71 174 ILE A O 1
ATOM 919 N N . THR A 1 155 ? 20.294 -27.238 32.446 1.00 27.73 175 THR A N 1
ATOM 920 C CA . THR A 1 155 ? 20.087 -28.262 33.453 1.00 36.16 175 THR A CA 1
ATOM 921 C C . THR A 1 155 ? 21.031 -28.076 34.642 1.00 39.57 175 THR A C 1
ATOM 922 O O . THR A 1 155 ? 20.589 -28.118 35.795 1.00 39.47 175 THR A O 1
ATOM 926 N N . ALA A 1 156 ? 22.315 -27.843 34.374 1.00 32.79 176 ALA A N 1
ATOM 927 C CA . ALA A 1 156 ? 23.271 -27.672 35.462 1.00 32.97 176 ALA A CA 1
ATOM 928 C C . ALA A 1 156 ? 23.055 -26.411 36.284 1.00 35.95 176 ALA A C 1
ATOM 929 O O . ALA A 1 156 ? 23.123 -26.452 37.507 1.00 32.98 176 ALA A O 1
ATOM 931 N N . SER A 1 157 ? 22.846 -25.283 35.620 1.00 28.73 177 SER A N 1
ATOM 932 C CA . SER A 1 157 ? 22.742 -24.033 36.343 1.00 31.45 177 SER A CA 1
ATOM 933 C C . SER A 1 157 ? 21.435 -24.003 37.132 1.00 31.26 177 SER A C 1
ATOM 934 O O . SER A 1 157 ? 21.419 -23.540 38.255 1.00 30.30 177 SER A O 1
ATOM 937 N N . GLN A 1 158 ? 20.348 -24.509 36.559 1.00 25.12 178 GLN A N 1
ATOM 938 C CA . GLN A 1 158 ? 19.072 -24.486 37.255 1.00 30.61 178 GLN A CA 1
ATOM 939 C C . GLN A 1 158 ? 19.104 -25.446 38.439 1.00 37.69 178 GLN A C 1
ATOM 940 O O . GLN A 1 158 ? 18.533 -25.158 39.497 1.00 35.64 178 GLN A O 1
ATOM 946 N N . THR A 1 159 ? 19.804 -26.566 38.287 1.00 39.80 179 THR A N 1
ATOM 947 C CA . THR A 1 159 ? 19.890 -27.498 39.406 1.00 40.08 179 THR A CA 1
ATOM 948 C C . THR A 1 159 ? 20.750 -26.916 40.525 1.00 37.66 179 THR A C 1
ATOM 949 O O . THR A 1 159 ? 20.437 -27.051 41.700 1.00 34.21 179 THR A O 1
ATOM 953 N N . LEU A 1 160 ? 21.844 -26.271 40.153 1.00 38.64 180 LEU A N 1
ATOM 954 C CA . LEU A 1 160 ? 22.679 -25.610 41.138 1.00 40.94 180 LEU A CA 1
ATOM 955 C C . LEU A 1 160 ? 21.917 -24.500 41.858 1.00 39.82 180 LEU A C 1
ATOM 956 O O . LEU A 1 160 ? 21.976 -24.409 43.082 1.00 37.61 180 LEU A O 1
ATOM 961 N N . VAL A 1 161 ? 21.179 -23.676 41.123 1.00 37.80 181 VAL A N 1
ATOM 962 C CA . VAL A 1 161 ? 20.406 -22.619 41.771 1.00 38.10 181 VAL A CA 1
ATOM 963 C C . VAL A 1 161 ? 19.384 -23.221 42.731 1.00 40.03 181 VAL A C 1
ATOM 964 O O . VAL A 1 161 ? 19.241 -22.764 43.890 1.00 39.03 181 VAL A O 1
ATOM 968 N N A GLU A 1 162 ? 18.696 -24.264 42.274 0.50 37.74 182 GLU A N 1
ATOM 969 N N B GLU A 1 162 ? 18.708 -24.274 42.280 0.50 37.88 182 GLU A N 1
ATOM 970 C CA A GLU A 1 162 ? 17.674 -24.926 43.084 0.50 39.30 182 GLU A CA 1
ATOM 971 C CA B GLU A 1 162 ? 17.676 -24.912 43.089 0.50 39.32 182 GLU A CA 1
ATOM 972 C C A GLU A 1 162 ? 18.260 -25.561 44.342 0.50 38.54 182 GLU A C 1
ATOM 973 C C B GLU A 1 162 ? 18.253 -25.574 44.336 0.50 38.50 182 GLU A C 1
ATOM 974 O O A GLU A 1 162 ? 17.648 -25.533 45.412 0.50 35.00 182 GLU A O 1
ATOM 975 O O B GLU A 1 162 ? 17.625 -25.576 45.396 0.50 35.07 182 GLU A O 1
ATOM 986 N N . SER A 1 163 ? 19.449 -26.135 44.199 1.00 42.17 183 SER A N 1
ATOM 987 C CA . SER A 1 163 ? 20.145 -26.780 45.306 1.00 42.75 183 SER A CA 1
ATOM 988 C C . SER A 1 163 ? 20.436 -25.765 46.433 1.00 38.86 183 SER A C 1
ATOM 989 O O . SER A 1 163 ? 20.278 -26.062 47.617 1.00 37.61 183 SER A O 1
ATOM 992 N N . LEU A 1 164 ? 20.825 -24.558 46.034 1.00 35.56 184 LEU A N 1
ATOM 993 C CA . LEU A 1 164 ? 21.189 -23.505 46.963 1.00 36.63 184 LEU A CA 1
ATOM 994 C C . LEU A 1 164 ? 19.968 -22.923 47.645 1.00 37.20 184 LEU A C 1
ATOM 995 O O . LEU A 1 164 ? 20.030 -22.564 48.819 1.00 34.76 184 LEU A O 1
ATOM 1000 N N . LYS A 1 165 ? 18.851 -22.850 46.927 1.00 35.66 185 LYS A N 1
ATOM 1001 C CA . LYS A 1 165 ? 17.616 -22.387 47.551 1.00 38.71 185 LYS A CA 1
ATOM 1002 C C . LYS A 1 165 ? 17.093 -23.373 48.598 1.00 33.23 185 LYS A C 1
ATOM 1003 O O . LYS A 1 165 ? 16.665 -22.964 49.676 1.00 32.19 185 LYS A O 1
ATOM 1009 N N . ASN A 1 166 ? 17.113 -24.665 48.274 1.00 27.79 186 ASN A N 1
ATOM 1010 C CA . ASN A 1 166 ? 16.650 -25.698 49.191 1.00 29.20 186 ASN A CA 1
ATOM 1011 C C . ASN A 1 166 ? 17.532 -25.734 50.445 1.00 30.05 186 ASN A C 1
ATOM 1012 O O . ASN A 1 166 ? 17.033 -25.835 51.564 1.00 28.32 186 ASN A O 1
ATOM 1017 N N . LYS A 1 167 ? 18.845 -25.701 50.245 1.00 35.49 187 LYS A N 1
ATOM 1018 C CA . LYS A 1 167 ? 19.781 -25.724 51.367 1.00 38.44 187 LYS A CA 1
ATOM 1019 C C . LYS A 1 167 ? 19.510 -24.548 52.282 1.00 33.94 187 LYS A C 1
ATOM 1020 O O . LYS A 1 167 ? 19.404 -24.715 53.485 1.00 37.01 187 LYS A O 1
ATOM 1026 N N . ASN A 1 168 ? 19.376 -23.358 51.704 1.00 34.18 188 ASN A N 1
ATOM 1027 C CA . ASN A 1 168 ? 19.134 -22.142 52.479 1.00 40.43 188 ASN A CA 1
ATOM 1028 C C . ASN A 1 168 ? 17.823 -22.136 53.273 1.00 36.52 188 ASN A C 1
ATOM 1029 O O . ASN A 1 168 ? 17.772 -21.665 54.415 1.00 37.45 188 ASN A O 1
ATOM 1034 N N . PHE A 1 169 ? 16.772 -22.668 52.663 1.00 33.29 189 PHE A N 1
ATOM 1035 C CA . PHE A 1 169 ? 15.493 -22.788 53.324 1.00 32.34 189 PHE A CA 1
ATOM 1036 C C . PHE A 1 169 ? 15.566 -23.790 54.495 1.00 31.25 189 PHE A C 1
ATOM 1037 O O . PHE A 1 169 ? 15.128 -23.498 55.599 1.00 31.89 189 PHE A O 1
ATOM 1045 N N . ILE A 1 170 ? 16.122 -24.967 54.247 1.00 27.84 190 ILE A N 1
ATOM 1046 C CA . ILE A 1 170 ? 16.292 -25.956 55.304 1.00 29.52 190 ILE A CA 1
ATOM 1047 C C . ILE A 1 170 ? 17.222 -25.432 56.422 1.00 37.23 190 ILE A C 1
ATOM 1048 O O . ILE A 1 170 ? 16.961 -25.640 57.613 1.00 36.74 190 ILE A O 1
ATOM 1053 N N . LYS A 1 171 ? 18.300 -24.757 56.028 1.00 31.03 191 LYS A N 1
ATOM 1054 C CA . LYS A 1 171 ? 19.240 -24.174 56.976 1.00 36.64 191 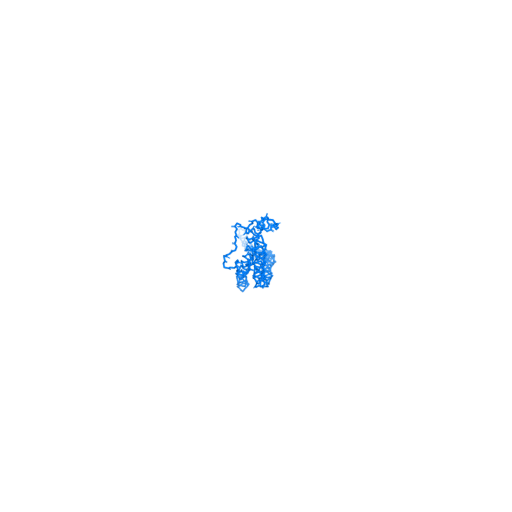LYS A CA 1
ATOM 1055 C C . LYS A 1 171 ? 18.546 -23.112 57.840 1.00 34.42 191 LYS A C 1
ATOM 1056 O O . LYS A 1 171 ? 18.827 -22.990 59.033 1.00 36.94 191 LYS A O 1
ATOM 1062 N N . GLY A 1 172 ? 17.624 -22.358 57.243 1.00 32.52 192 GLY A N 1
ATOM 1063 C CA . GLY A 1 172 ? 16.911 -21.318 57.959 1.00 30.64 192 GLY A CA 1
ATOM 1064 C C . 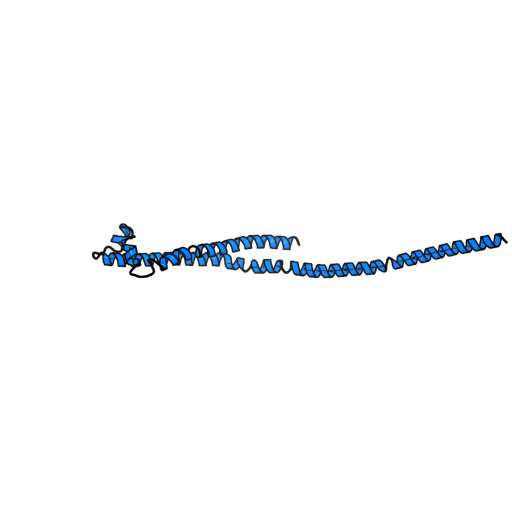GLY A 1 172 ? 16.013 -21.914 59.034 1.00 33.87 192 GLY A C 1
ATOM 1065 O O . GLY A 1 172 ? 15.890 -21.344 60.107 1.00 35.62 192 GLY A O 1
ATOM 1066 N N . ILE A 1 173 ? 15.382 -23.053 58.743 1.00 28.95 193 ILE A N 1
ATOM 1067 C CA . ILE A 1 173 ? 14.561 -23.766 59.730 1.00 29.20 193 ILE A CA 1
ATOM 1068 C C . ILE A 1 173 ? 15.407 -24.276 60.922 1.00 31.59 193 ILE A C 1
ATOM 1069 O O . ILE A 1 173 ? 15.034 -24.097 62.086 1.00 29.93 193 ILE A O 1
ATOM 1074 N N . ARG A 1 174 ? 16.538 -24.908 60.621 1.00 31.33 194 ARG A N 1
ATOM 1075 C CA . ARG A 1 174 ? 17.429 -25.453 61.631 1.00 31.54 194 ARG A CA 1
ATOM 1076 C C . ARG A 1 174 ? 18.046 -24.357 62.492 1.00 36.01 194 ARG A C 1
ATOM 1077 O O . ARG A 1 174 ? 18.186 -24.528 63.720 1.00 31.68 194 ARG A O 1
ATOM 1085 N N . LYS A 1 175 ? 18.409 -23.245 61.855 1.00 28.72 195 LYS A N 1
ATOM 1086 C CA . LYS A 1 175 ? 18.917 -22.069 62.574 1.00 38.30 195 LYS A CA 1
ATOM 1087 C C . LYS A 1 175 ? 17.880 -21.472 63.531 1.00 39.38 195 LYS A C 1
ATOM 1088 O O . LYS A 1 175 ? 18.219 -21.006 64.625 1.00 36.61 195 LYS A O 1
ATOM 1094 N N . LEU A 1 176 ? 16.619 -21.470 63.117 1.00 29.24 196 LEU A N 1
ATOM 1095 C CA . LEU A 1 176 ? 15.570 -20.952 63.979 1.00 31.78 196 LEU A CA 1
ATOM 1096 C C . LEU A 1 176 ? 15.327 -21.888 65.166 1.00 30.98 196 LEU A C 1
ATOM 1097 O O . LEU A 1 176 ? 15.064 -21.438 66.271 1.00 30.55 196 LEU A O 1
ATOM 1102 N N . MET A 1 177 ? 15.428 -23.191 64.934 1.00 25.26 197 MET A N 1
ATOM 1103 C CA . MET A 1 177 ? 15.258 -24.156 66.012 1.00 28.87 197 MET A CA 1
ATOM 1104 C C . MET A 1 177 ? 16.402 -24.027 67.036 1.00 33.82 197 MET A C 1
ATOM 1105 O O . MET A 1 177 ? 16.173 -24.062 68.258 1.00 28.20 197 MET A O 1
ATOM 1110 N N . LEU A 1 178 ? 17.624 -23.864 66.537 1.00 30.75 198 LEU A N 1
ATOM 1111 C CA . LEU A 1 178 ? 18.783 -23.603 67.393 1.00 35.14 198 LEU A CA 1
ATOM 1112 C C . LEU A 1 178 ? 18.599 -22.371 68.260 1.00 33.52 198 LEU A C 1
ATOM 1113 O O . LEU A 1 178 ? 18.926 -22.399 69.467 1.00 30.78 198 LEU A O 1
ATOM 1118 N N . ALA A 1 179 ? 18.102 -21.292 67.645 1.00 31.55 199 ALA A N 1
ATOM 1119 C CA . ALA A 1 179 ? 17.839 -20.041 68.359 1.00 34.26 199 ALA A CA 1
ATOM 1120 C C . ALA A 1 179 ? 16.768 -20.224 69.438 1.00 32.62 199 ALA A C 1
ATOM 1121 O O . ALA A 1 179 ? 16.846 -19.620 70.508 1.00 32.26 199 ALA A O 1
ATOM 1123 N N . HIS A 1 180 ? 15.757 -21.042 69.148 1.00 28.77 200 HIS A N 1
ATOM 1124 C CA . HIS A 1 180 ? 14.725 -21.328 70.142 1.00 35.09 200 HIS A CA 1
ATOM 1125 C C . HIS A 1 180 ? 15.310 -22.154 71.279 1.00 33.74 200 HIS A C 1
ATOM 1126 O O . HIS A 1 180 ? 15.048 -21.884 72.448 1.00 31.29 200 HIS A O 1
ATOM 1133 N N . ASN A 1 181 ? 16.112 -23.161 70.940 1.00 32.40 201 ASN A N 1
ATOM 1134 C CA . ASN A 1 181 ? 16.793 -23.932 71.972 1.00 35.53 201 ASN A CA 1
ATOM 1135 C C . ASN A 1 181 ? 17.627 -23.035 72.884 1.00 34.56 201 ASN A C 1
ATOM 1136 O O . ASN A 1 181 ? 17.597 -23.218 74.086 1.00 32.73 201 ASN A O 1
ATOM 1141 N N . LYS A 1 182 ? 18.359 -22.066 72.323 1.00 34.46 202 LYS A N 1
ATOM 1142 C CA . LYS A 1 182 ? 19.178 -21.181 73.157 1.00 37.33 202 LYS A CA 1
ATOM 1143 C C . LYS A 1 182 ? 18.350 -20.326 74.127 1.00 33.36 202 LYS A C 1
ATOM 1144 O O . LYS A 1 182 ? 18.796 -20.042 75.250 1.00 32.58 202 LYS A O 1
ATOM 1150 N N . VAL A 1 183 ? 17.180 -19.880 73.677 1.00 32.63 203 VAL A N 1
ATOM 1151 C CA . VAL A 1 183 ? 16.289 -19.080 74.507 1.00 36.04 203 VAL A CA 1
ATOM 1152 C C . VAL A 1 183 ? 15.860 -19.901 75.731 1.00 32.58 203 VAL A C 1
ATOM 1153 O O . VAL A 1 183 ? 15.899 -19.411 76.856 1.00 38.12 203 VAL A O 1
ATOM 1157 N N . PHE A 1 184 ? 15.452 -21.147 75.504 1.00 32.41 204 PHE A N 1
ATOM 1158 C CA . PHE A 1 184 ? 15.047 -22.026 76.598 1.00 35.46 204 PHE A CA 1
ATOM 1159 C C . PHE A 1 184 ? 16.206 -22.232 77.560 1.00 37.10 204 PHE A C 1
A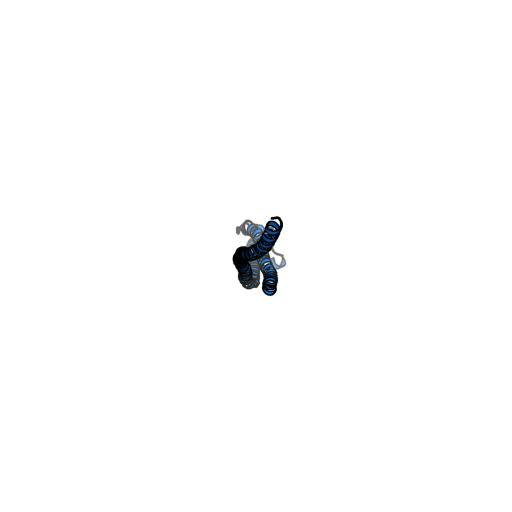TOM 1160 O O . PHE A 1 184 ? 16.031 -22.146 78.772 1.00 34.17 204 PHE A O 1
ATOM 1168 N N . LEU A 1 185 ? 17.387 -22.512 77.018 1.00 38.18 205 LEU A N 1
ATOM 1169 C CA . LEU A 1 185 ? 18.553 -22.790 77.848 1.00 41.85 205 LEU A CA 1
ATOM 1170 C C . LEU A 1 185 ? 18.965 -21.557 78.637 1.00 39.87 205 LEU A C 1
ATOM 1171 O O . LEU A 1 185 ? 19.451 -21.671 79.764 1.00 36.85 205 LEU A O 1
ATOM 1176 N N . ASN A 1 186 ? 18.768 -20.387 78.035 1.00 36.20 206 ASN A N 1
ATOM 1177 C CA . ASN A 1 186 ? 19.071 -19.137 78.712 1.00 43.77 206 ASN A CA 1
ATOM 1178 C C . ASN A 1 186 ? 18.133 -18.898 79.892 1.00 32.89 206 ASN A C 1
ATOM 1179 O O . ASN A 1 186 ? 18.562 -18.367 80.894 1.00 34.61 206 ASN A O 1
ATOM 1184 N N . TYR A 1 187 ? 16.871 -19.306 79.775 1.00 31.66 207 TYR A N 1
ATOM 1185 C CA . TYR A 1 187 ? 15.928 -19.195 80.898 1.00 33.20 207 TYR A CA 1
ATOM 1186 C C . TYR A 1 187 ? 16.373 -20.088 82.049 1.00 33.44 207 TYR A C 1
ATOM 1187 O O . TYR A 1 187 ? 16.298 -19.691 83.213 1.00 37.07 207 TYR A O 1
ATOM 1196 N N . LEU A 1 188 ? 16.793 -21.314 81.733 1.00 33.64 208 LEU A N 1
ATOM 1197 C CA . LEU A 1 188 ? 17.267 -22.224 82.782 1.00 37.59 208 LEU A CA 1
ATOM 1198 C C . LEU A 1 188 ? 18.460 -21.620 83.505 1.00 37.74 208 LEU A C 1
ATOM 1199 O O . LEU A 1 188 ? 18.551 -21.682 84.739 1.00 37.34 208 LEU A O 1
ATOM 1204 N N A GLU A 1 189 ? 19.367 -21.008 82.748 0.50 48.84 209 GLU A N 1
ATOM 1205 N N B GLU A 1 189 ? 19.362 -21.018 82.737 0.50 48.78 209 GLU A N 1
ATOM 1206 C CA A GLU A 1 189 ? 20.559 -20.389 83.339 0.50 46.84 209 GLU A CA 1
ATOM 1207 C CA B GLU A 1 189 ? 20.556 -20.383 83.295 0.50 47.67 209 GLU A CA 1
ATOM 1208 C C A GLU A 1 189 ? 20.220 -19.156 84.169 0.50 44.56 209 GLU A C 1
ATOM 1209 C C B GLU A 1 189 ? 20.203 -19.180 84.165 0.50 44.56 209 GLU A C 1
ATOM 1210 O O A GLU A 1 189 ? 20.860 -18.890 85.193 0.50 43.48 209 GLU A O 1
ATOM 1211 O O B GLU A 1 189 ? 20.811 -18.964 85.218 0.50 43.44 209 GLU A O 1
ATOM 1222 N N . GLU A 1 190 ? 19.225 -18.391 83.727 1.00 44.06 210 GLU A N 1
ATOM 1223 C CA . GLU A 1 190 ? 18.779 -17.236 84.512 1.00 42.93 210 GLU A CA 1
ATOM 1224 C C . GLU A 1 190 ? 18.133 -17.697 85.822 1.00 42.04 210 GLU A C 1
ATOM 1225 O O . GLU A 1 190 ? 18.250 -17.016 86.845 1.00 43.46 210 GLU A O 1
ATOM 1231 N N . LEU A 1 191 ? 17.471 -18.855 85.793 1.00 40.50 211 LEU A N 1
ATOM 1232 C CA . LEU A 1 191 ? 16.865 -19.422 87.000 1.00 39.30 211 LEU A CA 1
ATOM 1233 C C . LEU A 1 191 ? 17.923 -19.982 87.974 1.00 39.15 211 LEU A C 1
ATOM 1234 O O . LEU A 1 191 ? 17.804 -19.795 89.174 1.00 37.94 211 LEU A O 1
ATOM 1239 N N . ASP A 1 192 ? 18.963 -20.644 87.462 1.00 40.70 212 ASP A N 1
ATOM 1240 C CA . ASP A 1 192 ? 20.074 -21.084 88.311 1.00 48.03 212 ASP A CA 1
ATOM 1241 C C . ASP A 1 192 ? 20.740 -19.883 88.977 1.00 41.61 212 ASP A C 1
ATOM 1242 O O . ASP A 1 192 ? 21.006 -19.920 90.184 1.00 41.64 212 ASP A O 1
ATOM 1247 N N . ALA A 1 193 ? 21.000 -18.825 88.204 1.00 41.18 213 ALA A N 1
ATOM 1248 C CA . ALA A 1 193 ? 21.603 -17.599 88.760 1.00 43.95 213 ALA A CA 1
ATOM 1249 C C . ALA A 1 193 ? 20.721 -16.964 89.831 1.00 38.17 213 ALA A C 1
ATOM 1250 O O . ALA A 1 193 ? 21.202 -16.519 90.864 1.00 35.71 213 ALA A O 1
ATOM 1252 N N . LEU A 1 194 ? 19.423 -16.902 89.565 1.00 38.81 214 LEU A N 1
ATOM 1253 C CA . LEU A 1 194 ? 18.481 -16.285 90.495 1.00 37.49 214 LEU A CA 1
ATOM 1254 C C . LEU A 1 194 ? 18.435 -17.075 91.792 1.00 34.15 214 LEU A C 1
ATOM 1255 O O . LEU A 1 194 ? 18.384 -16.505 92.884 1.00 35.13 214 LEU A O 1
ATOM 1260 N N . GLU A 1 195 ? 18.489 -18.395 91.663 1.00 37.64 215 GLU A N 1
ATOM 1261 C CA . GLU A 1 195 ? 18.464 -19.294 92.809 1.00 39.46 215 GLU A CA 1
ATOM 1262 C C . GLU A 1 195 ? 19.711 -19.112 93.689 1.00 40.04 215 GLU A C 1
ATOM 1263 O O . GLU A 1 195 ? 19.618 -19.158 94.911 1.00 34.85 215 GLU A O 1
ATOM 1269 N N . ARG A 1 196 ? 20.873 -18.935 93.066 1.00 35.89 216 ARG A N 1
ATOM 1270 C CA . ARG A 1 196 ? 22.092 -18.715 93.823 1.00 40.90 216 ARG A CA 1
ATOM 1271 C C . ARG A 1 196 ? 22.053 -17.351 94.498 1.00 36.76 216 ARG A C 1
ATOM 1272 O O . ARG A 1 196 ? 22.483 -17.216 95.638 1.00 33.84 216 ARG A O 1
ATOM 1280 N N . SER A 1 197 ? 21.512 -16.348 93.811 1.00 35.39 217 SER A N 1
ATOM 1281 C CA . SER A 1 197 ? 21.334 -15.027 94.419 1.00 36.92 217 SER A CA 1
ATOM 1282 C C . SER A 1 197 ? 20.337 -15.063 95.579 1.00 34.42 217 SER A C 1
ATOM 1283 O O . SER A 1 197 ? 20.537 -14.398 96.600 1.00 32.56 217 SER A O 1
ATOM 1286 N N . LEU A 1 198 ? 19.268 -15.838 95.418 1.00 36.16 218 LEU A N 1
ATOM 1287 C CA . LEU A 1 198 ? 18.276 -15.999 96.480 1.00 35.55 218 LEU A CA 1
ATOM 1288 C C . LEU A 1 198 ? 18.924 -16.645 97.708 1.00 37.90 218 LEU A C 1
ATOM 1289 O O . LEU A 1 198 ? 18.651 -16.253 98.846 1.00 35.86 218 LEU A O 1
ATOM 1294 N N . GLU A 1 199 ? 19.785 -17.635 97.475 1.00 37.85 219 GLU A N 1
ATOM 1295 C CA . GLU A 1 199 ? 20.439 -18.337 98.574 1.00 36.72 219 GLU A CA 1
ATOM 1296 C C . GLU A 1 199 ? 21.426 -17.419 99.300 1.00 40.43 219 GLU A C 1
ATOM 1297 O O . GLU A 1 199 ? 21.501 -17.421 100.541 1.00 39.87 219 GLU A O 1
ATOM 1303 N N . GLN A 1 200 ? 22.152 -16.610 98.528 1.00 36.83 220 GLN A N 1
ATOM 1304 C CA . GLN A 1 200 ? 23.053 -15.639 99.115 1.00 37.21 220 GLN A CA 1
ATOM 1305 C C . GLN A 1 200 ? 22.269 -14.588 99.913 1.00 36.42 220 GLN A C 1
ATOM 1306 O O . GLN A 1 200 ? 22.685 -14.218 101.010 1.00 34.72 220 GLN A O 1
ATOM 1312 N N . SER A 1 201 ? 21.130 -14.139 99.387 1.00 32.92 221 SER A N 1
ATOM 1313 C CA . SER A 1 201 ? 20.288 -13.175 100.089 1.00 33.57 221 SER A CA 1
ATOM 1314 C C . SER A 1 201 ? 19.803 -13.764 101.427 1.00 34.84 221 SER A C 1
ATOM 1315 O O . SER A 1 201 ? 19.698 -13.065 102.439 1.00 34.23 221 SER A O 1
ATOM 1318 N N . LYS A 1 202 ? 19.535 -15.065 101.428 1.00 33.58 222 LYS A N 1
ATOM 1319 C CA . LYS A 1 202 ? 19.071 -15.725 102.630 1.00 31.52 222 LYS A CA 1
ATOM 1320 C C . LYS A 1 202 ? 20.167 -15.832 103.702 1.00 31.99 222 LYS A C 1
ATOM 1321 O O . LYS A 1 202 ? 19.890 -15.700 104.873 1.00 32.50 222 LYS A O 1
ATOM 1327 N N . ARG A 1 203 ? 21.402 -16.083 103.290 1.00 33.44 223 ARG A N 1
ATOM 1328 C CA . ARG A 1 203 ? 22.501 -16.191 104.228 1.00 35.10 223 ARG A CA 1
ATOM 1329 C C . ARG A 1 203 ? 22.775 -14.829 104.829 1.00 31.65 223 ARG A C 1
ATOM 1330 O O . ARG A 1 203 ? 23.174 -14.747 105.972 1.00 32.14 223 ARG A O 1
ATOM 1338 N N . GLN A 1 204 ? 22.561 -13.763 104.061 1.00 29.90 224 GLN A N 1
ATOM 1339 C CA . GLN A 1 204 ? 22.731 -12.403 104.576 1.00 28.74 224 GLN A CA 1
ATOM 1340 C C . GLN A 1 204 ? 21.634 -12.055 105.554 1.00 31.55 224 GLN A C 1
ATOM 1341 O O . GLN A 1 204 ? 21.910 -11.461 106.590 1.00 31.85 224 GLN A O 1
ATOM 1347 N N . TYR A 1 205 ? 20.397 -12.411 105.212 1.00 29.06 225 TYR A N 1
ATOM 1348 C CA . TYR A 1 205 ? 19.267 -12.230 106.105 1.00 29.67 225 TYR A CA 1
ATOM 1349 C C . TYR A 1 205 ? 19.528 -12.878 107.471 1.00 31.49 225 TYR A C 1
ATOM 1350 O O . TYR A 1 205 ? 19.224 -12.287 108.504 1.00 32.88 225 TYR A O 1
ATOM 1359 N N . LEU A 1 206 ? 20.084 -14.090 107.454 1.00 33.71 226 LEU A N 1
ATOM 1360 C CA . LEU A 1 206 ? 20.358 -14.820 108.681 1.00 38.71 226 LEU A CA 1
ATOM 1361 C C . LEU A 1 206 ? 21.436 -14.110 109.486 1.00 33.80 226 LEU A C 1
ATOM 1362 O O . LEU A 1 206 ? 21.364 -14.119 110.697 1.00 35.08 226 LEU A O 1
ATOM 1367 N N . GLN A 1 207 ? 22.427 -13.499 108.817 1.00 32.28 227 GLN A N 1
ATOM 1368 C CA . GLN A 1 207 ? 23.440 -12.745 109.558 1.00 37.10 227 GLN A CA 1
ATOM 1369 C C . GLN A 1 207 ? 22.822 -11.501 110.194 1.00 34.25 227 GLN A C 1
ATOM 1370 O O . GLN A 1 207 ? 23.150 -11.122 111.331 1.00 35.92 227 GLN A O 1
ATOM 1376 N N . GLU A 1 208 ? 21.926 -10.857 109.457 1.00 32.82 228 GLU A N 1
ATOM 1377 C CA . GLU A 1 208 ? 21.200 -9.698 109.993 1.00 34.40 228 GLU A CA 1
ATOM 1378 C C . GLU A 1 208 ? 20.284 -10.081 111.149 1.00 35.73 228 GLU A C 1
ATOM 1379 O O . GLU A 1 208 ? 20.104 -9.311 112.092 1.00 39.44 228 GLU A O 1
ATOM 1385 N N . ARG A 1 209 ? 19.697 -11.273 111.064 1.00 38.45 229 ARG A N 1
ATOM 1386 C CA . ARG A 1 209 ? 18.794 -11.748 112.096 1.00 40.25 229 ARG A CA 1
ATOM 1387 C C . ARG A 1 209 ? 19.587 -12.038 113.361 1.00 43.02 229 ARG A C 1
ATOM 1388 O O . ARG A 1 209 ? 19.196 -11.626 114.456 1.00 44.90 229 ARG A O 1
ATOM 1396 N N . GLN A 1 210 ? 20.690 -12.764 113.202 1.00 47.14 230 GLN A N 1
ATOM 1397 C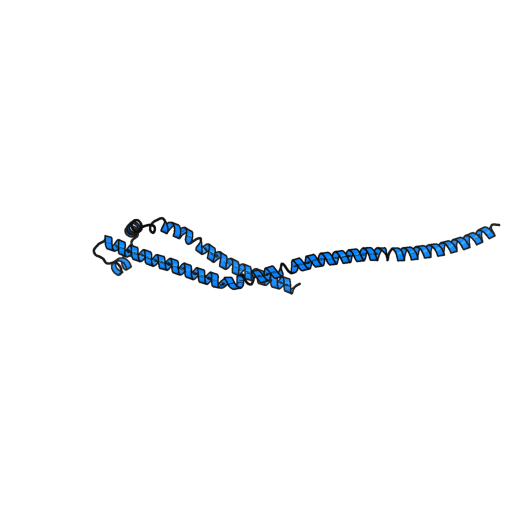 CA . GLN A 1 210 ? 21.613 -13.063 114.299 1.00 41.83 230 GLN A CA 1
ATOM 1398 C C . GLN A 1 210 ? 22.035 -11.784 115.025 1.00 39.67 230 GLN A C 1
ATOM 1399 O O . GLN A 1 210 ? 22.064 -11.730 116.281 1.00 38.83 230 GLN A O 1
ATOM 1405 N N . SER A 1 211 ? 22.339 -10.754 114.237 1.00 34.53 231 SER A N 1
ATOM 1406 C CA . SER A 1 211 ? 22.766 -9.450 114.743 1.00 33.46 231 SER A CA 1
ATOM 1407 C C . SER A 1 211 ? 21.619 -8.770 115.500 1.00 35.17 231 SER A C 1
ATOM 1408 O O . SER A 1 211 ? 21.797 -8.248 116.600 1.00 36.70 231 SER A O 1
ATOM 1411 N N . SER A 1 212 ? 20.439 -8.788 114.886 1.00 36.49 232 SER A N 1
ATOM 1412 C CA . SER A 1 212 ? 19.260 -8.195 115.483 1.00 40.59 232 SER A CA 1
ATOM 1413 C C . SER A 1 212 ? 18.968 -8.816 116.853 1.00 45.89 232 SER A C 1
ATOM 1414 O O . SER A 1 212 ? 18.706 -8.089 117.821 1.00 42.20 232 SER A O 1
ATOM 1417 N N . LYS A 1 213 ? 19.045 -10.143 116.949 1.00 43.47 233 LYS A N 1
ATOM 1418 C CA . LYS A 1 213 ? 18.744 -10.831 118.217 1.00 46.06 233 LYS A CA 1
ATOM 1419 C C . LYS A 1 213 ? 19.773 -10.484 119.285 1.00 48.16 233 LYS A C 1
ATOM 1420 O O . LYS A 1 213 ? 19.438 -10.348 120.458 1.00 50.28 233 LYS A O 1
ATOM 1426 N N . ILE A 1 214 ? 21.031 -10.314 118.880 1.00 45.24 234 ILE A N 1
ATOM 1427 C CA . ILE A 1 214 ? 22.065 -9.932 119.831 1.00 48.57 234 ILE A CA 1
ATOM 1428 C C . ILE A 1 214 ? 21.771 -8.532 120.389 1.00 50.30 234 ILE A C 1
ATOM 1429 O O . ILE A 1 214 ? 21.886 -8.280 121.595 1.00 48.79 234 ILE A O 1
ATOM 1434 N N . ILE A 1 215 ? 21.379 -7.624 119.499 1.00 47.70 235 ILE A N 1
ATOM 1435 C CA . ILE A 1 215 ? 21.110 -6.247 119.893 1.00 50.64 235 ILE A CA 1
ATOM 1436 C C . ILE A 1 215 ? 19.902 -6.146 120.820 1.00 54.54 235 ILE A C 1
ATOM 1437 O O . ILE A 1 215 ? 19.973 -5.503 121.875 1.00 54.91 235 ILE A O 1
ATOM 1442 N N . VAL A 1 216 ? 18.800 -6.791 120.445 1.00 56.07 236 VAL A N 1
ATOM 1443 C CA . VAL A 1 216 ? 17.592 -6.706 121.256 1.00 65.45 236 VAL A CA 1
ATOM 1444 C C . VAL A 1 216 ? 17.786 -7.296 122.662 1.00 63.17 236 VAL A C 1
ATOM 1445 O O . VAL A 1 216 ? 17.210 -6.792 123.638 1.00 55.84 236 VAL A O 1
ATOM 1449 N N . LYS A 1 217 ? 18.601 -8.345 122.764 1.00 61.55 237 LYS A N 1
ATOM 1450 C CA . LYS A 1 217 ? 18.945 -8.923 124.056 1.00 65.63 237 LYS A CA 1
ATOM 1451 C C . LYS A 1 217 ? 19.695 -7.904 124.912 1.00 67.29 237 LYS A C 1
ATOM 1452 O O . LYS A 1 217 ? 19.433 -7.767 126.120 1.00 64.20 237 LYS A O 1
ATOM 1458 N N . LEU A 1 218 ? 20.605 -7.169 124.274 1.00 62.43 238 LEU A N 1
ATOM 1459 C CA . LEU A 1 218 ? 21.387 -6.136 124.957 1.00 67.98 238 LEU A CA 1
ATOM 1460 C C . LEU A 1 218 ? 20.534 -4.954 125.427 1.00 76.17 238 LEU A C 1
ATOM 1461 O O . LEU A 1 218 ? 20.827 -4.340 126.448 1.00 83.71 238 LEU A O 1
ATOM 1466 N N . GLU A 1 219 ? 19.470 -4.652 124.689 1.00 79.11 239 GLU A N 1
ATOM 1467 C CA . GLU A 1 219 ? 18.556 -3.568 125.046 1.00 83.03 239 GLU A CA 1
ATOM 1468 C C . GLU A 1 219 ? 17.487 -4.002 126.067 1.00 93.87 239 GLU A C 1
ATOM 1469 O O . GLU A 1 219 ? 16.390 -3.438 126.110 1.00 94.04 239 GLU A O 1
ATOM 1475 N N . HIS A 1 220 ? 17.811 -5.005 126.881 1.00 100.56 240 HIS A N 1
ATOM 1476 C CA . HIS A 1 220 ? 16.897 -5.511 127.903 1.00 106.32 240 HIS A CA 1
ATOM 1477 C C . HIS A 1 220 ? 17.637 -5.679 129.218 1.00 107.03 240 HIS A C 1
ATOM 1478 O O . HIS A 1 220 ? 18.674 -6.340 129.268 1.00 104.20 240 HIS A O 1
#

Secondary structure (DSSP, 8-state):
-HHHHHHHHHHHHHHHHHHHHHHHHHHHHHHHHHHHHHHHHTTTS-HHHHHHHHHHSPPPHHHHHHHH--SSHHHHHHHHHHHHHHHHHHHHHHHHHHHHHHHHTTHHHHHHHHHHHHHHHHHHHHHHHHHHHHHHHHHHHHHHHHHHHHHHHHHHHHHHHHHHHHHHHHHHHHHHHHT-

Foldseek 3Di:
DVVLVVVLVVLVVLLVVLVVLLVVLVVVVVVVCVVVVVCCVACVVDLVRVLVCCVVVPDDPVVQCVFPVDPDVSVSSVRRSVVVVVVVVVVVVVSVVVSVVSCVVRVVSNVVSVVVSVVSVVVVVVCVVVVVVVVVVVVVVVVVVVVVVVVVVVVVVVVVVVVVVVVVVVVVVVVVVVVD